Protein AF-A0A645GHY4-F1 (afdb_monomer_lite)

Sequence (245 aa):
MVPHNEQEKSTCEHQFGQWIHRLPAHVKEPGKGFAHSLSKVSGVCQQVGWWPLVAAKGLPQDANWMAPGVLVLDEAKAEDDTALHLAWRQWLRLFNTTQSLPGMWLVTASGLDQHDYDGLSPLPATVAAQPAERTSLNGAWLEVLEQLLDPLKPGMVRLAQAGAAVPEIGPELADDKGRVVADAEMIWAAAQVAVLRPDQADVVQEWTAQGWTVLCLDEDLTQCAAQSWEKVAAKALGLTIENQE

Radius of gyration: 25.76 Å; chains: 1; bounding box: 68×47×54 Å

Structure (mmCIF, N/CA/C/O backbone):
data_AF-A0A645GHY4-F1
#
_entry.id   AF-A0A645GHY4-F1
#
loop_
_atom_site.group_PDB
_atom_site.id
_atom_site.type_symbol
_atom_site.label_atom_id
_atom_site.label_alt_id
_atom_site.label_comp_id
_atom_site.label_asym_id
_atom_site.label_entity_id
_atom_site.label_seq_id
_atom_site.pdbx_PDB_ins_code
_atom_site.Cartn_x
_atom_site.Cartn_y
_atom_site.Cartn_z
_atom_site.occupancy
_atom_site.B_iso_or_equiv
_atom_site.auth_seq_id
_atom_site.auth_comp_id
_atom_site.auth_asym_id
_atom_site.auth_atom_id
_atom_site.pdbx_PDB_model_num
ATOM 1 N N . MET A 1 1 ? 23.202 -1.569 -9.421 1.00 69.75 1 MET A N 1
ATOM 2 C CA . MET A 1 1 ? 24.639 -1.651 -9.072 1.00 69.75 1 MET A CA 1
ATOM 3 C C . MET A 1 1 ? 25.127 -0.237 -8.884 1.00 69.75 1 MET A C 1
ATOM 5 O O . MET A 1 1 ? 24.947 0.557 -9.796 1.00 69.75 1 MET A O 1
ATOM 9 N N . VAL A 1 2 ? 25.758 0.051 -7.749 1.00 76.12 2 VAL A N 1
ATOM 10 C CA . VAL A 1 2 ? 26.529 1.287 -7.580 1.00 76.12 2 VAL A CA 1
ATOM 11 C C . VAL A 1 2 ? 27.940 1.019 -8.110 1.00 76.12 2 VAL A C 1
ATOM 13 O O . VAL A 1 2 ? 28.541 0.036 -7.669 1.00 76.12 2 VAL A O 1
ATOM 16 N N . PRO A 1 3 ? 28.448 1.805 -9.073 1.00 77.88 3 PRO A N 1
ATOM 17 C CA . PRO A 1 3 ? 29.753 1.561 -9.673 1.00 77.88 3 PRO A CA 1
ATOM 18 C C . PRO A 1 3 ? 30.859 1.670 -8.620 1.00 77.88 3 PRO A C 1
ATOM 20 O O . PRO A 1 3 ? 30.881 2.625 -7.841 1.00 77.88 3 PRO A O 1
ATOM 23 N N . HIS A 1 4 ? 31.781 0.706 -8.602 1.00 80.00 4 HIS A N 1
ATOM 24 C CA . HIS A 1 4 ? 32.852 0.640 -7.599 1.00 80.00 4 HIS A CA 1
ATOM 25 C C . HIS A 1 4 ? 34.240 1.012 -8.148 1.00 80.00 4 HIS A C 1
ATOM 27 O O . HIS A 1 4 ? 35.224 0.997 -7.411 1.00 80.00 4 HIS A O 1
ATOM 33 N N . ASN A 1 5 ? 34.349 1.321 -9.443 1.00 86.62 5 ASN A N 1
ATOM 34 C CA . ASN A 1 5 ? 35.557 1.841 -10.090 1.00 86.62 5 ASN A CA 1
ATOM 35 C C . ASN A 1 5 ? 35.194 2.846 -11.207 1.00 86.62 5 ASN A C 1
ATOM 37 O O . ASN A 1 5 ? 34.026 2.985 -11.576 1.00 86.62 5 ASN A O 1
ATOM 41 N N . GLU A 1 6 ? 36.187 3.558 -11.748 1.00 85.12 6 GLU A N 1
ATOM 42 C CA . GLU A 1 6 ? 35.970 4.589 -12.782 1.00 85.12 6 GLU A CA 1
ATOM 43 C C . GLU A 1 6 ? 35.399 4.034 -14.095 1.00 85.12 6 GLU A C 1
ATOM 45 O O . GLU A 1 6 ? 34.615 4.707 -14.770 1.00 85.12 6 GLU A O 1
ATOM 50 N N . GLN A 1 7 ? 35.742 2.795 -14.445 1.00 85.88 7 GLN A N 1
ATOM 51 C CA . GLN A 1 7 ? 35.268 2.151 -15.667 1.00 85.88 7 GLN A CA 1
ATOM 52 C C . GLN A 1 7 ? 33.774 1.803 -15.580 1.00 85.88 7 GLN A C 1
ATOM 54 O O . GLN A 1 7 ? 33.003 2.102 -16.495 1.00 85.88 7 GLN A O 1
ATOM 59 N N . GLU A 1 8 ? 33.338 1.228 -14.458 1.00 83.44 8 GLU A N 1
ATOM 60 C CA . GLU A 1 8 ? 31.926 0.967 -14.175 1.00 83.44 8 GLU A CA 1
ATOM 61 C C . GLU A 1 8 ? 31.140 2.266 -14.055 1.00 83.44 8 GLU A C 1
ATOM 63 O O . GLU A 1 8 ? 30.020 2.347 -14.550 1.00 83.44 8 GLU A O 1
ATOM 68 N N . LYS A 1 9 ? 31.733 3.301 -13.448 1.00 84.50 9 LYS A N 1
ATOM 69 C CA . LYS A 1 9 ? 31.107 4.620 -13.347 1.00 84.50 9 LYS A CA 1
ATOM 70 C C . LYS A 1 9 ? 30.822 5.197 -14.731 1.00 84.50 9 LYS A C 1
ATOM 72 O O . LYS A 1 9 ? 29.682 5.562 -14.998 1.00 84.50 9 LYS A O 1
ATOM 77 N N . SER A 1 10 ? 31.819 5.190 -15.614 1.00 84.50 10 SER A N 1
ATOM 78 C CA . SER A 1 10 ? 31.675 5.671 -16.995 1.00 84.50 10 SER A CA 1
ATOM 79 C C . SER A 1 10 ? 30.629 4.864 -17.776 1.00 84.50 10 SER A C 1
ATOM 81 O O . SER A 1 10 ? 29.849 5.419 -18.547 1.00 84.50 10 SER A O 1
ATOM 83 N N . THR A 1 11 ? 30.566 3.548 -17.543 1.00 85.00 11 THR A N 1
ATOM 84 C CA . THR A 1 11 ? 29.566 2.667 -18.169 1.00 85.00 11 THR A CA 1
ATOM 85 C C . THR A 1 11 ? 28.153 2.980 -17.675 1.00 85.00 11 THR A C 1
ATOM 87 O O . THR A 1 11 ? 27.235 3.103 -18.485 1.00 85.00 11 THR A O 1
ATOM 90 N N . CYS A 1 12 ? 27.975 3.155 -16.363 1.00 84.44 12 CYS A N 1
ATOM 91 C CA . CYS A 1 12 ? 26.701 3.546 -15.763 1.00 84.44 12 CYS A CA 1
ATOM 92 C C . CYS A 1 12 ? 26.237 4.920 -16.259 1.00 84.44 12 CYS A C 1
ATOM 94 O O . CYS A 1 12 ? 25.069 5.066 -16.594 1.00 84.44 12 CYS A O 1
ATOM 96 N N . GLU A 1 13 ? 27.135 5.904 -16.345 1.00 86.12 13 GLU A N 1
ATOM 97 C CA . GLU A 1 13 ? 26.836 7.241 -16.879 1.00 86.12 13 GLU A CA 1
ATOM 98 C C . GLU A 1 13 ? 26.371 7.171 -18.336 1.00 86.12 13 GLU A C 1
ATOM 100 O O . GLU A 1 13 ? 25.352 7.763 -18.696 1.00 86.12 13 GLU A O 1
ATOM 105 N N . HIS A 1 14 ? 27.065 6.388 -19.165 1.00 86.25 14 HIS A N 1
ATOM 106 C CA . HIS A 1 14 ? 26.672 6.188 -20.556 1.00 86.25 14 HIS A CA 1
ATOM 107 C C . HIS A 1 14 ? 25.291 5.527 -20.679 1.00 86.25 14 HIS A C 1
ATOM 109 O O . HIS A 1 14 ? 24.445 6.003 -21.434 1.00 86.25 14 HIS A O 1
ATOM 115 N N . GLN A 1 15 ? 25.038 4.456 -19.919 1.00 86.06 15 GLN A N 1
ATOM 116 C CA . GLN A 1 15 ? 23.744 3.767 -19.922 1.00 86.06 15 GLN A CA 1
ATOM 117 C C . GLN A 1 15 ? 22.620 4.659 -19.392 1.00 86.06 15 GLN A C 1
ATOM 119 O O . GLN A 1 15 ? 21.539 4.694 -19.971 1.00 86.06 15 GLN A O 1
ATOM 124 N N . PHE A 1 16 ? 22.869 5.419 -18.326 1.00 87.56 16 PHE A N 1
ATOM 125 C CA . PHE A 1 16 ? 21.896 6.359 -17.781 1.00 87.56 16 PHE A CA 1
ATOM 126 C C . PHE A 1 16 ? 21.537 7.452 -18.796 1.00 87.56 16 PHE A C 1
ATOM 128 O O . PHE A 1 16 ? 20.362 7.779 -18.960 1.00 87.56 16 PHE A O 1
ATOM 135 N N . GLY A 1 17 ? 22.523 7.949 -19.551 1.00 85.62 17 GLY A N 1
ATOM 136 C CA . GLY A 1 17 ? 22.309 8.912 -20.633 1.00 85.62 17 GLY A CA 1
ATOM 137 C C . GLY A 1 17 ? 21.348 8.420 -21.723 1.00 85.62 17 GLY A C 1
ATOM 138 O O . GLY A 1 17 ? 20.625 9.226 -22.297 1.00 85.62 17 GLY A O 1
ATOM 139 N N . GLN A 1 18 ? 21.265 7.108 -21.968 1.00 87.12 18 GLN A N 1
ATOM 140 C CA . GLN A 1 18 ? 20.297 6.535 -22.918 1.00 87.12 18 GLN A CA 1
ATOM 141 C C . GLN A 1 18 ? 18.852 6.595 -22.397 1.00 87.12 18 GLN A C 1
ATOM 143 O O . GLN A 1 18 ? 17.908 6.627 -23.183 1.00 87.12 18 GLN A O 1
ATOM 148 N N . TRP A 1 19 ? 18.673 6.625 -21.076 1.00 87.69 19 TRP A N 1
ATOM 149 C CA . TRP A 1 19 ? 17.363 6.664 -20.430 1.00 87.69 19 TRP A CA 1
ATOM 150 C C . TRP A 1 19 ? 16.888 8.079 -20.113 1.00 87.69 19 TRP A C 1
ATOM 152 O O . TRP A 1 19 ? 15.683 8.300 -20.045 1.00 87.69 19 TRP A O 1
ATOM 162 N N . ILE A 1 20 ? 17.798 9.042 -19.941 1.00 86.88 20 ILE A N 1
ATOM 163 C CA . ILE A 1 20 ? 17.510 10.338 -19.306 1.00 86.88 20 ILE A CA 1
ATOM 164 C C . ILE A 1 20 ? 16.324 11.104 -19.910 1.00 86.88 20 ILE A C 1
ATOM 166 O O . ILE A 1 20 ? 15.587 11.777 -19.192 1.00 86.88 20 ILE A O 1
ATOM 170 N N . HIS A 1 21 ? 16.094 10.972 -21.216 1.00 88.00 21 HIS A N 1
ATOM 171 C CA . HIS A 1 21 ? 14.983 11.633 -21.901 1.00 88.00 21 HIS A CA 1
ATOM 172 C C . HIS A 1 21 ? 13.619 11.010 -21.580 1.00 88.00 21 HIS A C 1
ATOM 174 O O . HIS A 1 21 ? 12.637 11.745 -21.508 1.00 88.00 21 HIS A O 1
ATOM 180 N N . ARG A 1 22 ? 13.585 9.694 -21.337 1.00 90.19 22 ARG A N 1
ATOM 181 C CA . ARG A 1 22 ? 12.383 8.891 -21.054 1.00 90.19 22 ARG A CA 1
ATOM 182 C C . ARG A 1 22 ? 11.998 8.894 -19.576 1.00 90.19 22 ARG A C 1
ATOM 184 O O . ARG A 1 22 ? 10.874 8.560 -19.236 1.00 90.19 22 ARG A O 1
ATOM 191 N N . LEU A 1 23 ? 12.943 9.191 -18.682 1.00 90.44 23 LEU A N 1
ATOM 192 C CA . LEU A 1 23 ? 12.714 9.093 -17.239 1.00 90.44 23 LEU A CA 1
ATOM 193 C C . LEU A 1 23 ? 11.763 10.190 -16.729 1.00 90.44 23 LEU A C 1
ATOM 195 O O . LEU A 1 23 ? 11.739 11.276 -17.300 1.00 90.44 23 LEU A O 1
ATOM 199 N N . PRO A 1 24 ? 11.045 9.973 -15.617 1.00 88.62 24 PRO A N 1
ATOM 200 C CA . PRO A 1 24 ? 10.294 11.034 -14.950 1.00 88.62 24 PRO A CA 1
ATOM 201 C C . PRO A 1 24 ? 11.208 12.107 -14.339 1.00 88.62 24 PRO A C 1
ATOM 203 O O . PRO A 1 24 ? 12.375 11.848 -14.021 1.00 88.62 24 PRO A O 1
ATOM 206 N N . ALA A 1 25 ? 10.670 13.313 -14.130 1.00 85.94 25 ALA A N 1
ATOM 207 C CA . ALA A 1 25 ? 11.439 14.486 -13.702 1.00 85.94 25 ALA A CA 1
ATOM 208 C C . ALA A 1 25 ? 12.253 14.268 -12.412 1.00 85.94 25 ALA A C 1
ATOM 210 O O . ALA A 1 25 ? 13.415 14.669 -12.354 1.00 85.94 25 ALA A O 1
ATOM 211 N N . HIS A 1 26 ? 11.698 13.580 -11.408 1.00 85.62 26 HIS A N 1
ATOM 212 C CA . HIS A 1 26 ? 12.388 13.352 -10.130 1.00 85.62 26 HIS A CA 1
ATOM 213 C C . HIS A 1 26 ? 13.583 12.400 -10.226 1.00 85.62 26 HIS A C 1
ATOM 215 O O . HIS A 1 26 ? 14.435 12.404 -9.340 1.00 85.62 26 HIS A O 1
ATOM 221 N N . VAL A 1 27 ? 13.659 11.590 -11.286 1.00 89.56 27 VAL A N 1
ATOM 222 C CA . VAL A 1 27 ? 14.790 10.686 -11.534 1.00 89.56 27 VAL A CA 1
ATOM 223 C C . VAL A 1 27 ? 15.839 11.340 -12.426 1.00 89.56 27 VAL A C 1
ATOM 225 O O . VAL A 1 27 ? 16.997 10.954 -12.346 1.00 89.56 27 VAL A O 1
ATOM 228 N N . LYS A 1 28 ? 15.501 12.332 -13.260 1.00 88.06 28 LYS A N 1
ATOM 229 C CA . LYS A 1 28 ? 16.489 12.961 -14.161 1.00 88.06 28 LYS A CA 1
ATOM 230 C C . LYS A 1 28 ? 17.619 13.643 -13.392 1.00 88.06 28 LYS A C 1
ATOM 232 O O . LYS A 1 28 ? 18.786 13.441 -13.716 1.00 88.06 28 LYS A O 1
ATOM 237 N N . GLU A 1 29 ? 17.272 14.420 -12.370 1.00 80.25 29 GLU A N 1
ATOM 238 C CA . GLU A 1 29 ? 18.220 15.273 -11.649 1.00 80.25 29 GLU A CA 1
ATOM 239 C C . GLU A 1 29 ? 17.941 15.259 -10.135 1.00 80.25 29 GLU A C 1
ATOM 241 O O . GLU A 1 29 ? 17.285 16.156 -9.610 1.00 80.25 29 GLU A O 1
ATOM 246 N N . PRO A 1 30 ? 18.453 14.266 -9.385 1.00 79.25 30 PRO A N 1
ATOM 247 C CA . PRO A 1 30 ? 18.226 14.180 -7.939 1.00 79.25 30 PRO A CA 1
ATOM 248 C C . PRO A 1 30 ? 19.075 15.183 -7.130 1.00 79.25 30 PRO A C 1
ATOM 250 O O . PRO A 1 30 ? 18.928 15.288 -5.914 1.00 79.25 30 PRO A O 1
ATOM 253 N N . GLY A 1 31 ? 19.991 15.910 -7.781 1.00 81.69 31 GLY A N 1
ATOM 254 C CA . GLY A 1 31 ? 20.922 16.840 -7.143 1.00 81.69 31 GLY A CA 1
ATOM 255 C C . GLY A 1 31 ? 22.212 16.184 -6.629 1.00 81.69 31 GLY A C 1
ATOM 256 O O . GLY A 1 31 ? 22.631 15.116 -7.074 1.00 81.69 31 GLY A O 1
ATOM 257 N N . LYS A 1 32 ? 22.904 16.865 -5.705 1.00 83.50 32 LYS A N 1
ATOM 258 C CA . LYS A 1 32 ? 24.172 16.388 -5.118 1.00 83.50 32 LYS A CA 1
ATOM 259 C C . LYS A 1 32 ? 23.917 15.294 -4.074 1.00 83.50 32 LYS A C 1
ATOM 261 O O . LYS A 1 32 ? 22.893 15.302 -3.407 1.00 83.50 32 LYS A O 1
ATOM 266 N N . GLY A 1 33 ? 24.898 14.413 -3.865 1.00 86.88 33 GLY A N 1
ATOM 267 C CA . GLY A 1 33 ? 24.830 13.372 -2.825 1.00 86.88 33 GLY A CA 1
ATOM 268 C C . GLY A 1 33 ? 24.289 12.022 -3.303 1.00 86.88 33 GLY A C 1
ATOM 269 O O . GLY A 1 33 ? 23.995 11.158 -2.479 1.00 86.88 33 GLY A O 1
ATOM 270 N N . PHE A 1 34 ? 24.210 11.822 -4.616 1.00 89.38 34 PHE A N 1
ATOM 271 C CA . PHE A 1 34 ? 23.746 10.594 -5.249 1.00 89.38 34 PHE A CA 1
ATOM 272 C C . PHE A 1 34 ? 24.820 9.997 -6.160 1.00 89.38 34 PHE A C 1
ATOM 274 O O . PHE A 1 34 ? 25.649 10.717 -6.717 1.00 89.38 34 PHE A O 1
ATOM 281 N N . ALA A 1 35 ? 24.792 8.678 -6.322 1.00 89.56 35 ALA A N 1
ATOM 282 C CA . ALA A 1 35 ? 25.575 7.953 -7.317 1.00 89.56 35 ALA A CA 1
ATOM 283 C C . ALA A 1 35 ? 24.646 7.210 -8.277 1.00 89.56 35 ALA A C 1
ATOM 285 O O . ALA A 1 35 ? 23.576 6.768 -7.874 1.00 89.56 35 ALA A O 1
ATOM 286 N N . HIS A 1 36 ? 25.056 7.036 -9.533 1.00 89.69 36 HIS A N 1
ATOM 287 C CA . HIS A 1 36 ? 24.292 6.241 -10.493 1.00 89.69 36 HIS A CA 1
ATOM 288 C C . HIS A 1 36 ? 24.079 4.812 -9.971 1.00 89.69 36 HIS A C 1
ATOM 290 O O . HIS A 1 36 ? 25.018 4.174 -9.490 1.00 89.69 36 HIS A O 1
ATOM 296 N N . SER A 1 37 ? 22.853 4.301 -10.091 1.00 89.50 37 SER A N 1
ATOM 297 C CA . SER A 1 37 ? 22.521 2.900 -9.838 1.00 89.50 37 SER A CA 1
ATOM 298 C C . SER A 1 37 ? 21.726 2.332 -11.000 1.00 89.50 37 SER A C 1
ATOM 300 O O . SER A 1 37 ? 20.588 2.742 -11.231 1.00 89.50 37 SER A O 1
ATOM 302 N N . LEU A 1 38 ? 22.325 1.369 -11.704 1.00 89.19 38 LEU A N 1
ATOM 303 C CA . LEU A 1 38 ? 21.692 0.678 -12.826 1.00 89.19 38 LEU A CA 1
ATOM 304 C C . LEU A 1 38 ? 21.863 -0.843 -12.736 1.00 89.19 38 LEU A C 1
ATOM 306 O O . LEU A 1 38 ? 22.799 -1.348 -12.100 1.00 89.19 38 LEU A O 1
ATOM 310 N N . SER A 1 39 ? 20.962 -1.594 -13.366 1.00 87.69 39 SER A N 1
ATOM 311 C CA . SER A 1 39 ? 21.129 -3.037 -13.579 1.00 87.69 39 SER A CA 1
ATOM 312 C C . SER A 1 39 ? 22.377 -3.339 -14.420 1.00 87.69 39 SER A C 1
ATOM 314 O O . SER A 1 39 ? 22.620 -2.692 -15.429 1.00 87.69 39 SER A O 1
ATOM 316 N N . LYS A 1 40 ? 23.151 -4.368 -14.038 1.00 75.00 40 LYS A N 1
ATOM 317 C CA . LYS A 1 40 ? 24.361 -4.795 -14.778 1.00 75.00 40 LYS A CA 1
ATOM 318 C C . LYS A 1 40 ? 24.058 -5.377 -16.162 1.00 75.00 40 LYS A C 1
ATOM 320 O O . LYS A 1 40 ? 24.903 -5.314 -17.046 1.00 75.00 40 LYS A O 1
ATOM 325 N N . VAL A 1 41 ? 22.895 -6.008 -16.313 1.00 70.88 41 VAL A N 1
ATOM 326 C CA . VAL A 1 41 ? 22.500 -6.725 -17.528 1.00 70.88 41 VAL A CA 1
ATOM 327 C C . VAL A 1 41 ? 21.255 -6.070 -18.095 1.00 70.88 41 VAL A C 1
ATOM 329 O O . VAL A 1 41 ? 20.291 -5.824 -17.366 1.00 70.88 41 VAL A O 1
ATOM 332 N N . SER A 1 42 ? 21.274 -5.818 -19.400 1.00 67.19 42 SER A N 1
ATOM 333 C CA . SER A 1 42 ? 20.107 -5.354 -20.131 1.00 67.19 42 SER A CA 1
ATOM 334 C C . SER A 1 42 ? 19.153 -6.528 -20.383 1.00 67.19 42 SER A C 1
ATOM 336 O O . SER A 1 42 ? 19.323 -7.264 -21.351 1.00 67.19 42 SER A O 1
ATOM 338 N N . GLY A 1 43 ? 18.182 -6.731 -19.494 1.00 79.56 43 GLY A N 1
ATOM 339 C CA . GLY A 1 43 ? 17.101 -7.708 -19.670 1.00 79.56 43 GLY A CA 1
ATOM 340 C C . GLY A 1 43 ? 15.741 -7.045 -19.888 1.00 79.56 43 GLY A C 1
ATOM 341 O O . GLY A 1 43 ? 15.668 -5.826 -20.055 1.00 79.56 43 GLY A O 1
ATOM 342 N N . VAL A 1 44 ? 14.679 -7.853 -19.838 1.00 88.88 44 VAL A N 1
ATOM 343 C CA . VAL A 1 44 ? 13.275 -7.397 -19.849 1.00 88.88 44 VAL A CA 1
ATOM 344 C C . VAL A 1 44 ? 12.964 -6.548 -18.607 1.00 88.88 44 VAL A C 1
ATOM 346 O O . VAL A 1 44 ? 12.229 -5.577 -18.698 1.00 88.88 44 VAL A O 1
ATOM 349 N N . CYS A 1 45 ? 13.582 -6.848 -17.457 1.00 90.81 45 CYS A N 1
ATOM 350 C CA . CYS A 1 45 ? 13.445 -6.063 -16.224 1.00 90.81 45 CYS A CA 1
ATOM 351 C C . CYS A 1 45 ? 14.741 -5.310 -15.907 1.00 90.81 45 CYS A C 1
ATOM 353 O O . CYS A 1 45 ? 15.808 -5.926 -15.816 1.00 90.81 45 CYS A O 1
ATOM 355 N N . GLN A 1 46 ? 14.665 -3.995 -15.695 1.00 91.31 46 GLN A N 1
ATOM 356 C CA . GLN A 1 46 ? 15.838 -3.155 -15.427 1.00 91.31 46 GLN A CA 1
ATOM 357 C C . GLN A 1 46 ? 15.572 -2.132 -14.324 1.00 91.31 46 GLN A C 1
ATOM 359 O O . GLN A 1 46 ? 14.503 -1.539 -14.258 1.00 91.31 46 GLN A O 1
ATOM 364 N N . GLN A 1 47 ? 16.566 -1.898 -13.468 1.00 92.00 47 GLN A N 1
ATOM 365 C CA . GLN A 1 47 ? 16.574 -0.788 -12.524 1.00 92.00 47 GLN A CA 1
ATOM 366 C C . GLN A 1 47 ? 17.406 0.345 -13.117 1.00 92.00 47 GLN A C 1
ATOM 368 O O . GLN A 1 47 ? 18.537 0.109 -13.547 1.00 92.00 47 GLN A O 1
ATOM 373 N N . VAL A 1 48 ? 16.858 1.558 -13.112 1.00 92.69 48 VAL A N 1
ATOM 374 C CA . VAL A 1 48 ? 17.548 2.780 -13.538 1.00 92.69 48 VAL A CA 1
ATOM 375 C C . VAL A 1 48 ? 17.285 3.866 -12.507 1.00 92.69 48 VAL A C 1
ATOM 377 O O . VAL A 1 48 ? 16.142 4.099 -12.133 1.00 92.69 48 VAL A O 1
ATOM 380 N N . GLY A 1 49 ? 18.324 4.521 -12.003 1.00 93.31 49 GLY A N 1
ATOM 381 C CA . GLY A 1 49 ? 18.152 5.575 -11.011 1.00 93.31 49 GLY A CA 1
ATOM 382 C C . GLY A 1 49 ? 19.422 5.871 -10.241 1.00 93.31 49 GLY A C 1
ATOM 383 O O . GLY A 1 49 ? 20.532 5.770 -10.768 1.00 93.31 49 GLY A O 1
ATOM 384 N N . TRP A 1 50 ? 19.241 6.211 -8.973 1.00 91.81 50 TRP A N 1
ATOM 385 C CA . TRP A 1 50 ? 20.271 6.795 -8.138 1.00 91.81 50 TRP A CA 1
ATOM 386 C C . TRP A 1 50 ? 20.301 6.166 -6.756 1.00 91.81 50 TRP A C 1
ATOM 388 O O . TRP A 1 50 ? 19.279 5.994 -6.096 1.00 91.81 50 TRP A O 1
ATOM 398 N N . TRP A 1 51 ? 21.510 5.869 -6.295 1.00 90.06 51 TRP A N 1
ATOM 399 C CA . TRP A 1 51 ? 21.760 5.452 -4.932 1.00 90.06 51 TRP A CA 1
ATOM 400 C C . TRP A 1 51 ? 22.133 6.657 -4.062 1.00 90.06 51 TRP A C 1
ATOM 402 O O . TRP A 1 51 ? 23.097 7.363 -4.384 1.00 90.06 51 TRP A O 1
ATOM 412 N N . PRO A 1 52 ? 21.419 6.902 -2.952 1.00 89.50 52 PRO A N 1
ATOM 413 C CA . PRO A 1 52 ? 21.764 7.969 -2.026 1.00 89.50 52 PRO A CA 1
ATOM 414 C C . PRO A 1 52 ? 23.060 7.636 -1.287 1.00 89.50 52 PRO A C 1
ATOM 416 O O . PRO A 1 52 ? 23.149 6.646 -0.561 1.00 89.50 52 PRO A O 1
ATOM 419 N N . LEU A 1 53 ? 24.073 8.496 -1.406 1.00 88.06 53 LEU A N 1
ATOM 420 C CA . LEU A 1 53 ? 25.359 8.288 -0.733 1.00 88.06 53 LEU A CA 1
ATOM 421 C C . LEU A 1 53 ? 25.245 8.386 0.792 1.00 88.06 53 LEU A C 1
ATOM 423 O O . LEU A 1 53 ? 26.075 7.824 1.503 1.00 88.06 53 LEU A O 1
ATOM 427 N N . VAL A 1 54 ? 24.199 9.043 1.305 1.00 84.12 54 VAL A N 1
ATOM 428 C CA . VAL A 1 54 ? 23.886 9.046 2.742 1.00 84.12 54 VAL A CA 1
ATOM 429 C C . VAL A 1 54 ? 23.644 7.631 3.276 1.00 84.12 54 VAL A C 1
ATOM 431 O O . VAL A 1 54 ? 24.078 7.336 4.385 1.00 84.12 54 VAL A O 1
ATOM 434 N N . ALA A 1 55 ? 23.091 6.724 2.457 1.00 83.12 55 ALA A N 1
ATOM 435 C CA . ALA A 1 55 ? 22.853 5.332 2.840 1.00 83.12 55 ALA A CA 1
ATOM 436 C C . ALA A 1 55 ? 24.149 4.520 3.022 1.00 83.12 55 ALA A C 1
ATOM 438 O O . ALA A 1 55 ? 24.138 3.486 3.688 1.00 83.12 55 ALA A O 1
ATOM 439 N N . ALA A 1 56 ? 25.290 4.985 2.492 1.00 80.12 56 ALA A N 1
ATOM 440 C CA . ALA A 1 56 ? 26.586 4.328 2.697 1.00 80.12 56 ALA A CA 1
ATOM 441 C C . ALA A 1 56 ? 27.054 4.370 4.165 1.00 80.12 56 ALA A C 1
ATOM 443 O O . ALA A 1 56 ? 27.932 3.603 4.553 1.00 80.12 56 ALA A O 1
ATOM 444 N N . LYS A 1 57 ? 26.467 5.253 4.984 1.00 78.50 57 LYS A N 1
ATOM 445 C CA . LYS A 1 57 ? 26.721 5.360 6.429 1.00 78.50 57 LYS A CA 1
ATOM 446 C C . LYS A 1 57 ? 25.643 4.664 7.276 1.00 78.50 57 LYS A C 1
ATOM 448 O O . LYS A 1 57 ? 25.663 4.795 8.495 1.00 78.50 57 LYS A O 1
ATOM 453 N N . GLY A 1 58 ? 24.727 3.934 6.637 1.00 75.12 58 GLY A N 1
ATOM 454 C CA . GLY A 1 58 ? 23.492 3.417 7.228 1.00 75.12 58 GLY A CA 1
ATOM 455 C C . GLY A 1 58 ? 22.260 4.137 6.674 1.00 75.12 58 GLY A C 1
ATOM 456 O O . GLY A 1 58 ? 22.363 5.254 6.170 1.00 75.12 58 GLY A O 1
ATOM 457 N N . LEU A 1 59 ? 21.092 3.487 6.736 1.00 71.25 59 LEU A N 1
ATOM 458 C CA . LEU A 1 59 ? 19.835 4.094 6.289 1.00 71.25 59 LEU A CA 1
ATOM 459 C C . LEU A 1 59 ? 19.488 5.296 7.187 1.00 71.25 59 LEU A C 1
ATOM 461 O O . LEU A 1 59 ? 19.449 5.127 8.409 1.00 71.25 59 LEU A O 1
ATOM 465 N N . PRO A 1 60 ? 19.248 6.492 6.618 1.00 70.69 60 PRO A N 1
ATOM 466 C CA . PRO A 1 60 ? 18.884 7.663 7.408 1.00 70.69 60 PRO A CA 1
ATOM 467 C C . PRO A 1 60 ? 17.565 7.430 8.153 1.00 70.69 60 PRO A C 1
ATOM 469 O O . PRO A 1 60 ? 16.612 6.908 7.575 1.00 70.69 60 PRO A O 1
ATOM 472 N N . GLN A 1 61 ? 17.509 7.827 9.428 1.00 67.25 61 GLN A N 1
ATOM 473 C CA . GLN A 1 61 ? 16.265 7.824 10.212 1.00 67.25 61 GLN A CA 1
ATOM 474 C C . GLN A 1 61 ? 15.363 9.019 9.872 1.00 67.25 61 GLN A C 1
ATOM 476 O O . GLN A 1 61 ? 14.158 8.967 10.106 1.00 67.25 61 GLN A O 1
ATOM 481 N N . ASP A 1 62 ? 15.938 10.080 9.305 1.00 65.75 62 ASP A N 1
ATOM 482 C CA . ASP A 1 62 ? 15.205 11.275 8.897 1.00 65.75 62 ASP A CA 1
ATOM 483 C C . ASP A 1 62 ? 14.299 10.967 7.700 1.00 65.75 62 ASP A C 1
ATOM 485 O O . ASP A 1 62 ? 14.730 10.330 6.749 1.00 65.75 62 ASP A O 1
ATOM 489 N N . ALA A 1 63 ? 13.069 11.478 7.675 1.00 61.78 63 ALA A N 1
ATOM 490 C CA . ALA A 1 63 ? 12.104 11.227 6.593 1.00 61.78 63 ALA A CA 1
ATOM 491 C C . ALA A 1 63 ? 12.478 11.851 5.228 1.00 61.78 63 ALA A C 1
ATOM 493 O O . ALA A 1 63 ? 11.782 11.650 4.237 1.00 61.78 63 ALA A O 1
ATOM 494 N N . ASN A 1 64 ? 13.548 12.650 5.173 1.00 72.38 64 ASN A N 1
ATOM 495 C CA . ASN A 1 64 ? 13.831 13.555 4.057 1.00 72.38 64 ASN A CA 1
ATOM 496 C C . ASN A 1 64 ? 14.904 13.040 3.080 1.00 72.38 64 ASN A C 1
ATOM 498 O O . ASN A 1 64 ? 15.502 13.825 2.343 1.00 72.38 64 ASN A O 1
ATOM 502 N N . TRP A 1 65 ? 15.200 11.738 3.089 1.00 80.69 65 TRP A N 1
ATOM 503 C CA . TRP A 1 65 ? 16.066 11.129 2.077 1.00 80.69 65 TRP A CA 1
ATOM 504 C C . TRP A 1 65 ? 15.236 10.502 0.957 1.00 80.69 65 TRP A C 1
ATOM 506 O O . TRP A 1 65 ? 14.082 10.128 1.145 1.00 80.69 65 TRP A O 1
ATOM 516 N N . MET A 1 66 ? 15.843 10.377 -0.221 1.00 85.19 66 MET A N 1
ATOM 517 C CA . MET A 1 66 ? 15.249 9.700 -1.371 1.00 85.19 66 MET A CA 1
ATOM 518 C C . MET A 1 66 ? 16.232 8.690 -1.957 1.00 85.19 66 MET A C 1
ATOM 520 O O . MET A 1 66 ? 17.441 8.823 -1.790 1.00 85.19 66 MET A O 1
ATOM 524 N N . ALA A 1 67 ? 15.715 7.721 -2.696 1.00 89.25 67 ALA A N 1
ATOM 525 C CA . ALA A 1 67 ? 16.428 6.897 -3.660 1.00 89.25 67 ALA A CA 1
ATOM 526 C C . ALA A 1 67 ? 15.687 6.978 -5.007 1.00 89.25 67 ALA A C 1
ATOM 528 O O . ALA A 1 67 ? 14.917 6.078 -5.341 1.00 89.25 67 ALA A O 1
ATOM 529 N N . PRO A 1 68 ? 15.861 8.074 -5.771 1.00 91.62 68 PRO A N 1
ATOM 530 C CA . PRO A 1 68 ? 15.115 8.285 -7.005 1.00 91.62 68 PRO A CA 1
ATOM 531 C C . PRO A 1 68 ? 15.465 7.231 -8.048 1.00 91.62 68 PRO A C 1
ATOM 533 O O . PRO A 1 68 ? 16.628 7.078 -8.431 1.00 91.62 68 PRO A O 1
ATOM 536 N N . GLY A 1 69 ? 14.463 6.519 -8.543 1.00 93.00 69 GLY A N 1
ATOM 537 C CA . GLY A 1 69 ? 14.683 5.504 -9.557 1.00 93.00 69 GLY A CA 1
ATOM 538 C C . GLY A 1 69 ? 13.403 4.875 -10.065 1.00 93.00 69 GLY A C 1
ATOM 539 O O . GLY A 1 69 ? 12.318 5.071 -9.527 1.00 93.00 69 GLY A O 1
ATOM 540 N N . VAL A 1 70 ? 13.554 4.097 -11.123 1.00 93.94 70 VAL A N 1
ATOM 541 C CA . VAL A 1 70 ? 12.491 3.328 -11.753 1.00 93.94 70 VAL A CA 1
ATOM 542 C C . VAL A 1 70 ? 12.910 1.867 -11.883 1.00 93.94 70 VAL A C 1
ATOM 544 O O . VAL A 1 70 ? 14.070 1.552 -12.169 1.00 93.94 70 VAL A O 1
ATOM 547 N N . LEU A 1 71 ? 11.951 0.970 -11.677 1.00 94.69 71 LEU A N 1
ATOM 548 C CA . LEU A 1 71 ? 12.007 -0.416 -12.116 1.00 94.69 71 LEU A CA 1
ATOM 549 C C . LEU A 1 71 ? 11.178 -0.541 -13.388 1.00 94.69 71 LEU A C 1
ATOM 551 O O . LEU A 1 71 ? 9.951 -0.481 -13.345 1.00 94.69 71 LEU A O 1
ATOM 555 N N . VAL A 1 72 ? 11.868 -0.712 -14.510 1.00 94.94 72 VAL A N 1
ATOM 556 C CA . VAL A 1 72 ? 11.284 -0.782 -15.846 1.00 94.94 72 VAL A CA 1
ATOM 557 C C . VAL A 1 72 ? 11.031 -2.234 -16.227 1.00 94.94 72 VAL A C 1
ATOM 559 O O . VAL A 1 72 ? 11.942 -3.062 -16.134 1.00 94.94 72 VAL A O 1
ATOM 562 N N . LEU A 1 73 ? 9.819 -2.521 -16.692 1.00 95.88 73 LEU A N 1
ATOM 563 C CA . LEU A 1 73 ? 9.512 -3.690 -17.509 1.00 95.88 73 LEU A CA 1
ATOM 564 C C . LEU A 1 73 ? 9.480 -3.257 -18.977 1.00 95.88 73 LEU A C 1
ATOM 566 O O . LEU A 1 73 ? 8.675 -2.412 -19.344 1.00 95.88 73 LEU A O 1
ATOM 570 N N . ASP A 1 74 ? 10.368 -3.803 -19.798 1.00 93.94 74 ASP A N 1
ATOM 571 C CA . ASP A 1 74 ? 10.449 -3.536 -21.234 1.00 93.94 74 ASP A CA 1
ATOM 572 C C . ASP A 1 74 ? 9.822 -4.699 -22.000 1.00 93.94 74 ASP A C 1
ATOM 574 O O . ASP A 1 74 ? 10.497 -5.663 -22.367 1.00 93.94 74 ASP A O 1
ATOM 578 N N . GLU A 1 75 ? 8.504 -4.634 -22.180 1.00 92.88 75 GLU A N 1
ATOM 579 C CA . GLU A 1 75 ? 7.697 -5.731 -22.717 1.00 92.88 75 GLU A CA 1
ATOM 580 C C . GLU A 1 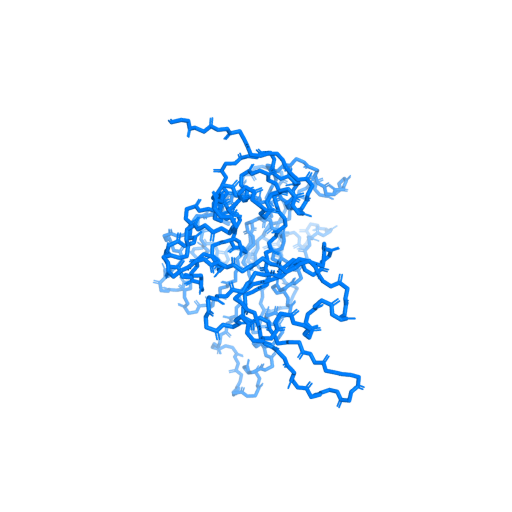75 ? 8.139 -6.124 -24.133 1.00 92.88 75 GLU A C 1
ATOM 582 O O . GLU A 1 75 ? 8.110 -7.299 -24.488 1.00 92.88 75 GLU A O 1
ATOM 587 N N . ALA A 1 76 ? 8.633 -5.156 -24.912 1.00 90.94 76 ALA A N 1
ATOM 588 C CA . ALA A 1 76 ? 9.119 -5.361 -26.274 1.00 90.94 76 ALA A CA 1
ATOM 589 C C . ALA A 1 76 ? 10.394 -6.221 -26.351 1.00 90.94 76 ALA A C 1
ATOM 591 O O . ALA A 1 76 ? 10.738 -6.713 -27.425 1.00 90.94 76 ALA A O 1
ATOM 592 N N . LYS A 1 77 ? 11.107 -6.407 -25.232 1.00 91.00 77 LYS A N 1
ATOM 593 C CA . LYS A 1 77 ? 12.279 -7.293 -25.145 1.00 91.00 77 LYS A CA 1
ATOM 594 C C . LYS A 1 77 ? 11.932 -8.737 -24.791 1.00 91.00 77 LYS A C 1
ATOM 596 O O . LYS A 1 77 ? 12.839 -9.568 -24.756 1.00 91.00 77 LYS A O 1
ATOM 601 N N . ALA A 1 78 ? 10.675 -9.043 -24.476 1.00 92.75 78 ALA A N 1
ATOM 602 C CA . ALA A 1 78 ? 10.262 -10.420 -24.246 1.00 92.75 78 ALA A CA 1
ATOM 603 C C . ALA A 1 78 ? 10.161 -11.169 -25.585 1.00 92.75 78 ALA A C 1
ATOM 605 O O . ALA A 1 78 ? 9.535 -10.688 -26.525 1.00 92.75 78 ALA A O 1
ATOM 606 N N . GLU A 1 79 ? 10.783 -12.346 -25.668 1.00 91.81 79 GLU A N 1
ATOM 607 C CA . GLU A 1 79 ? 10.763 -13.175 -26.884 1.00 91.81 79 GLU A CA 1
ATOM 608 C C . GLU A 1 79 ? 9.384 -13.808 -27.131 1.00 91.81 79 GLU A C 1
ATOM 610 O O . GLU A 1 79 ? 8.973 -13.973 -28.279 1.00 91.81 79 GLU A O 1
ATOM 615 N N . ASP A 1 80 ? 8.670 -14.146 -26.053 1.00 94.00 80 ASP A N 1
ATOM 616 C CA . ASP A 1 80 ? 7.335 -14.738 -26.067 1.00 94.00 80 ASP A CA 1
ATOM 617 C C . ASP A 1 80 ? 6.550 -14.422 -24.774 1.00 94.00 80 ASP A C 1
ATOM 619 O O . ASP A 1 80 ? 7.078 -13.855 -23.808 1.00 94.00 80 ASP A O 1
ATOM 623 N N . ASP A 1 81 ? 5.279 -14.833 -24.734 1.00 93.81 81 ASP A N 1
ATOM 624 C CA . ASP A 1 81 ? 4.383 -14.645 -23.585 1.00 93.81 81 ASP A CA 1
ATOM 625 C C . ASP A 1 81 ? 4.886 -15.343 -22.311 1.00 93.81 81 ASP A C 1
ATOM 627 O O . ASP A 1 81 ? 4.645 -14.881 -21.193 1.00 93.81 81 ASP A O 1
ATOM 631 N N . THR A 1 82 ? 5.607 -16.459 -22.443 1.00 94.62 82 THR A N 1
ATOM 632 C CA . THR A 1 82 ? 6.137 -17.194 -21.287 1.00 94.62 82 THR A CA 1
ATOM 633 C C . THR A 1 82 ? 7.276 -16.411 -20.635 1.00 94.62 82 THR A C 1
ATOM 635 O O . THR A 1 82 ? 7.305 -16.260 -19.407 1.00 94.62 82 THR A O 1
ATOM 638 N N . ALA A 1 83 ? 8.184 -15.869 -21.447 1.00 92.38 83 ALA A N 1
ATOM 639 C CA . ALA A 1 83 ? 9.254 -14.980 -21.030 1.00 92.38 83 ALA A CA 1
ATOM 640 C C . ALA A 1 83 ? 8.689 -13.690 -20.425 1.00 92.38 83 ALA A C 1
ATOM 642 O O . ALA A 1 83 ? 9.167 -13.257 -19.372 1.00 92.38 83 ALA A O 1
ATOM 643 N N . LEU A 1 84 ? 7.627 -13.127 -21.012 1.00 94.19 84 LEU A N 1
ATOM 644 C CA . LEU A 1 84 ? 6.942 -11.953 -20.472 1.00 94.19 84 LEU A CA 1
ATOM 645 C C . LEU A 1 84 ? 6.313 -12.238 -19.101 1.00 94.19 84 LEU A C 1
ATOM 647 O O . LEU A 1 84 ? 6.535 -11.482 -18.158 1.00 94.19 84 LEU A O 1
ATOM 651 N N . HIS A 1 85 ? 5.598 -13.355 -18.931 1.00 94.56 85 HIS A N 1
ATOM 652 C CA . HIS A 1 85 ? 5.032 -13.747 -17.634 1.00 94.56 85 HIS A CA 1
ATOM 653 C C . HIS A 1 85 ? 6.106 -13.976 -16.566 1.00 94.56 85 HIS A C 1
ATOM 655 O O . HIS A 1 85 ? 5.915 -13.642 -15.391 1.00 94.56 85 HIS A O 1
ATOM 661 N N . LEU A 1 86 ? 7.245 -14.563 -16.943 1.00 93.56 86 LEU A N 1
ATOM 662 C CA . LEU A 1 86 ? 8.372 -14.725 -16.031 1.00 93.56 86 LEU A CA 1
ATOM 663 C C . LEU A 1 86 ? 8.958 -13.364 -15.636 1.00 93.56 86 LEU A C 1
ATOM 665 O O . LEU A 1 86 ? 9.170 -13.122 -14.445 1.00 93.56 86 LEU A O 1
ATOM 669 N N . ALA A 1 87 ? 9.181 -12.479 -16.607 1.00 92.94 87 ALA A N 1
ATOM 670 C CA . ALA A 1 87 ? 9.683 -11.131 -16.381 1.00 92.94 87 ALA A CA 1
ATOM 671 C C . ALA A 1 87 ? 8.732 -10.317 -15.492 1.00 92.94 87 ALA A C 1
ATOM 673 O O . ALA A 1 87 ? 9.180 -9.731 -14.511 1.00 92.94 87 ALA A O 1
ATOM 674 N N . TRP A 1 88 ? 7.422 -10.387 -15.733 1.00 94.25 88 TRP A N 1
ATOM 675 C CA . TRP A 1 88 ? 6.391 -9.754 -14.907 1.00 94.25 88 TRP A CA 1
ATOM 676 C C . TRP A 1 88 ? 6.491 -10.165 -13.432 1.00 94.25 88 TRP A C 1
ATOM 678 O O . TRP A 1 88 ? 6.546 -9.322 -12.537 1.00 94.25 88 TRP A O 1
ATOM 688 N N . ARG A 1 89 ? 6.605 -11.471 -13.150 1.00 94.69 89 ARG A N 1
ATOM 689 C CA . ARG A 1 89 ? 6.785 -11.967 -11.772 1.00 94.69 89 ARG A CA 1
ATOM 690 C C . ARG A 1 89 ? 8.086 -11.467 -11.146 1.00 94.69 89 ARG A C 1
ATOM 692 O O . ARG A 1 89 ? 8.116 -11.148 -9.959 1.00 94.69 89 ARG A O 1
ATOM 699 N N . GLN A 1 90 ? 9.169 -11.413 -11.922 1.00 91.44 90 GLN A N 1
ATOM 700 C CA . GLN A 1 90 ? 10.451 -10.890 -11.445 1.00 91.44 90 GLN A CA 1
ATOM 701 C C . GLN A 1 90 ? 10.379 -9.390 -11.153 1.00 91.44 90 GLN A C 1
ATOM 703 O O . GLN A 1 90 ? 10.914 -8.950 -10.138 1.00 91.44 90 GLN A O 1
ATOM 708 N N . TRP A 1 91 ? 9.699 -8.630 -12.007 1.00 94.06 91 TRP A N 1
ATOM 709 C CA . TRP A 1 91 ? 9.475 -7.197 -11.868 1.00 94.06 91 TRP A CA 1
ATOM 710 C C . TRP A 1 91 ? 8.703 -6.876 -10.586 1.00 94.06 91 TRP A C 1
ATOM 712 O O . TRP A 1 91 ? 9.200 -6.112 -9.759 1.00 94.06 91 TRP A O 1
ATOM 722 N N . LEU A 1 92 ? 7.584 -7.568 -10.338 1.00 93.81 92 LEU A N 1
ATOM 723 C CA . LEU A 1 92 ? 6.823 -7.437 -9.090 1.00 93.81 92 LEU A CA 1
ATOM 724 C C . LEU A 1 92 ? 7.644 -7.834 -7.857 1.00 93.81 92 LEU A C 1
ATOM 726 O O . LEU A 1 92 ? 7.628 -7.137 -6.845 1.00 93.81 92 LEU A O 1
ATOM 730 N N . ARG A 1 93 ? 8.410 -8.931 -7.929 1.00 92.12 93 ARG A N 1
ATOM 731 C CA . ARG A 1 93 ? 9.267 -9.362 -6.812 1.00 92.12 93 ARG A CA 1
ATOM 732 C C . ARG A 1 93 ? 10.338 -8.321 -6.476 1.00 92.12 93 ARG A C 1
ATOM 734 O O . ARG A 1 93 ? 10.606 -8.079 -5.299 1.00 92.12 93 ARG A O 1
ATOM 741 N N . LEU A 1 94 ? 10.959 -7.725 -7.494 1.00 90.31 94 LEU A N 1
ATOM 742 C CA . LEU A 1 94 ? 11.945 -6.663 -7.304 1.00 90.31 94 LEU A CA 1
ATOM 743 C C . LEU A 1 94 ? 11.289 -5.433 -6.684 1.00 90.31 94 LEU A C 1
ATOM 745 O O . LEU A 1 94 ? 11.804 -4.920 -5.694 1.00 90.31 94 LEU A O 1
ATOM 749 N N . PHE A 1 95 ? 10.125 -5.029 -7.191 1.00 92.50 95 PHE A N 1
ATOM 750 C CA . PHE A 1 95 ? 9.407 -3.887 -6.644 1.00 92.50 95 PHE A CA 1
ATOM 751 C C . PHE A 1 95 ? 9.011 -4.088 -5.190 1.00 92.50 95 PHE A C 1
ATOM 753 O O . PHE A 1 95 ? 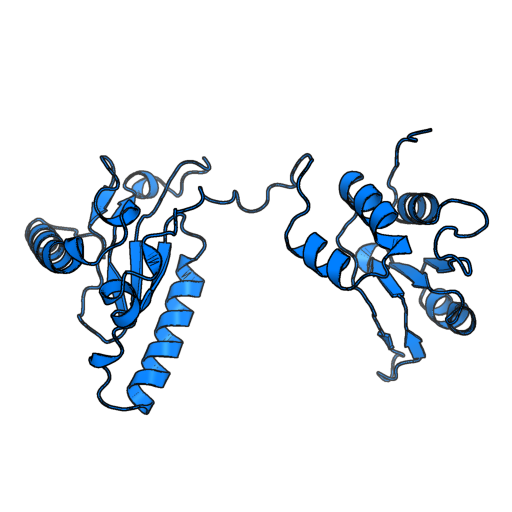9.297 -3.224 -4.372 1.00 92.50 95 PHE A O 1
ATOM 760 N N . ASN A 1 96 ? 8.482 -5.254 -4.824 1.00 90.00 96 ASN A N 1
ATOM 761 C CA . ASN A 1 96 ? 8.132 -5.543 -3.434 1.00 90.00 96 ASN A CA 1
ATOM 762 C C . ASN A 1 96 ? 9.330 -5.427 -2.479 1.00 90.00 96 ASN A C 1
ATOM 764 O O . ASN A 1 96 ? 9.146 -5.107 -1.307 1.00 90.00 96 ASN A O 1
ATOM 768 N N . THR A 1 97 ? 10.551 -5.651 -2.978 1.00 87.75 97 THR A N 1
ATOM 769 C CA . THR A 1 97 ? 11.796 -5.478 -2.211 1.00 87.75 97 THR A CA 1
ATOM 770 C C . THR A 1 97 ? 12.202 -4.009 -2.077 1.00 87.75 97 THR A C 1
ATOM 772 O O . THR A 1 97 ? 12.805 -3.624 -1.080 1.00 87.75 97 THR A O 1
ATOM 775 N N . THR A 1 98 ? 11.912 -3.184 -3.084 1.00 87.25 98 THR A N 1
ATOM 776 C CA . THR A 1 98 ? 12.389 -1.794 -3.163 1.00 87.25 98 THR A CA 1
ATOM 777 C C . THR A 1 98 ? 11.310 -0.747 -2.914 1.00 87.25 98 THR A C 1
ATOM 779 O O . THR A 1 98 ? 11.639 0.430 -2.857 1.00 87.25 98 THR A O 1
ATOM 782 N N . GLN A 1 99 ? 10.040 -1.132 -2.776 1.00 86.44 99 GLN A N 1
ATOM 783 C CA . GLN A 1 99 ? 8.905 -0.208 -2.648 1.00 86.44 99 GLN A CA 1
ATOM 784 C C . GLN A 1 99 ? 8.987 0.684 -1.404 1.00 86.44 99 GLN A C 1
ATOM 786 O O . GLN A 1 99 ? 8.422 1.769 -1.386 1.00 86.44 99 GLN A O 1
ATOM 791 N N . SER A 1 100 ? 9.721 0.257 -0.371 1.00 85.50 100 SER A N 1
ATOM 792 C CA . SER A 1 100 ? 9.961 1.061 0.830 1.00 85.50 100 SER A CA 1
ATOM 793 C C . SER A 1 100 ? 10.992 2.173 0.617 1.00 85.50 100 SER A C 1
ATOM 795 O O . SER A 1 100 ? 11.227 2.966 1.525 1.00 85.50 100 SER A O 1
ATOM 797 N N . LEU A 1 101 ? 11.670 2.202 -0.534 1.00 86.12 101 LEU A N 1
ATOM 798 C CA . LEU A 1 101 ? 12.652 3.225 -0.855 1.00 86.12 101 LEU A CA 1
ATOM 799 C C . LEU A 1 101 ? 11.934 4.460 -1.431 1.00 86.12 101 LEU A C 1
ATOM 801 O O . LEU A 1 101 ? 11.336 4.371 -2.507 1.00 86.12 101 LEU A O 1
ATOM 805 N N . PRO A 1 102 ? 12.000 5.624 -0.764 1.00 86.62 102 PRO A N 1
ATOM 806 C CA . PRO A 1 102 ? 11.335 6.833 -1.242 1.00 86.62 102 PRO A CA 1
ATOM 807 C C . PRO A 1 102 ? 11.808 7.258 -2.634 1.00 86.62 102 PRO A C 1
ATOM 809 O O . PRO A 1 102 ? 13.002 7.426 -2.863 1.00 86.62 102 PRO A O 1
ATOM 812 N N . GLY A 1 103 ? 10.874 7.466 -3.563 1.00 88.38 103 GLY A N 1
ATOM 813 C CA . GLY A 1 103 ? 11.183 7.867 -4.941 1.00 88.38 103 GLY A CA 1
ATOM 814 C C . GLY A 1 103 ? 11.478 6.716 -5.912 1.00 88.38 103 GLY A C 1
ATOM 815 O O . GLY A 1 103 ? 11.798 6.997 -7.069 1.00 88.38 103 GLY A O 1
ATOM 816 N N . MET A 1 104 ? 11.336 5.454 -5.483 1.00 91.25 104 MET A N 1
ATOM 817 C CA . MET A 1 104 ? 11.373 4.288 -6.372 1.00 91.25 104 MET A CA 1
ATOM 818 C C . MET A 1 104 ? 10.005 4.020 -6.994 1.00 91.25 104 MET A C 1
ATOM 820 O O . MET A 1 104 ? 9.036 3.754 -6.288 1.00 91.25 104 MET A O 1
ATOM 824 N N . TRP A 1 105 ? 9.927 4.057 -8.322 1.00 92.94 105 TRP A N 1
ATOM 825 C CA . TRP A 1 105 ? 8.689 3.821 -9.065 1.00 92.94 105 TRP A CA 1
ATOM 826 C C . TRP A 1 105 ? 8.714 2.516 -9.847 1.00 92.94 105 TRP A C 1
ATOM 828 O O . TRP A 1 105 ? 9.770 2.026 -10.253 1.00 92.94 105 TRP A O 1
ATOM 838 N N . LEU A 1 106 ? 7.520 1.986 -10.085 1.00 94.69 106 LEU A N 1
ATOM 839 C CA . LEU A 1 106 ? 7.278 0.829 -10.927 1.00 94.69 106 LEU A CA 1
ATOM 840 C C . LEU A 1 106 ? 6.694 1.296 -12.264 1.00 94.69 106 LEU A C 1
ATOM 842 O O . LEU A 1 106 ? 5.650 1.942 -12.264 1.00 94.69 106 LEU A O 1
ATOM 846 N N . VAL A 1 107 ? 7.367 1.013 -13.383 1.00 94.88 107 VAL A N 1
ATOM 847 C CA . VAL A 1 107 ? 6.983 1.548 -14.704 1.00 94.88 107 VAL A CA 1
ATOM 848 C C . VAL A 1 107 ? 7.166 0.531 -15.830 1.00 94.88 107 VAL A C 1
ATOM 850 O O . VAL A 1 107 ? 8.002 -0.372 -15.734 1.00 94.88 107 VAL A O 1
ATOM 853 N N . THR A 1 108 ? 6.427 0.695 -16.923 1.00 95.25 108 THR A N 1
ATOM 854 C CA . THR A 1 108 ? 6.684 -0.017 -18.181 1.00 95.25 108 THR A CA 1
ATOM 855 C C . THR A 1 108 ? 7.454 0.868 -19.158 1.00 95.25 108 THR A C 1
ATOM 857 O O . THR A 1 108 ? 7.399 2.098 -19.084 1.00 95.25 108 THR A O 1
ATOM 860 N N . ALA A 1 109 ? 8.197 0.260 -20.084 1.00 93.25 109 ALA A N 1
ATOM 861 C CA . ALA A 1 109 ? 8.885 0.998 -21.141 1.00 93.25 109 ALA A CA 1
ATOM 862 C C . ALA A 1 109 ? 7.874 1.726 -22.040 1.00 93.25 109 ALA A C 1
ATOM 864 O O . ALA A 1 109 ? 8.078 2.893 -22.369 1.00 93.25 109 ALA A O 1
ATOM 865 N N . SER A 1 110 ? 6.765 1.052 -22.356 1.00 93.62 110 SER A N 1
ATOM 866 C CA . SER A 1 110 ? 5.645 1.602 -23.120 1.00 93.62 110 SER A CA 1
ATOM 867 C C . SER A 1 110 ? 5.030 2.848 -22.465 1.00 93.62 110 SER A C 1
ATOM 869 O O . SER A 1 110 ? 4.829 3.849 -23.149 1.00 93.62 110 SER A O 1
ATOM 871 N N . GLY A 1 111 ? 4.801 2.828 -21.148 1.00 93.12 111 GLY A N 1
ATOM 872 C CA . GLY A 1 111 ? 4.225 3.961 -20.419 1.00 93.12 111 GLY A CA 1
ATOM 873 C C . GLY A 1 111 ? 5.182 5.147 -20.289 1.00 93.12 111 GLY A C 1
ATOM 874 O O . GLY A 1 111 ? 4.757 6.299 -20.345 1.00 93.12 111 GLY A O 1
ATOM 875 N N . LEU A 1 112 ? 6.495 4.892 -20.179 1.00 92.25 112 LEU A N 1
ATOM 876 C CA . LEU A 1 112 ? 7.505 5.959 -20.217 1.00 92.25 112 LEU A CA 1
ATOM 877 C C . LEU A 1 112 ? 7.516 6.666 -21.579 1.00 92.25 112 LEU A C 1
ATOM 879 O O . LEU A 1 112 ? 7.601 7.889 -21.627 1.00 92.25 112 LEU A O 1
ATOM 883 N N . ASP A 1 113 ? 7.395 5.914 -22.676 1.00 92.25 113 ASP A N 1
ATOM 884 C CA . ASP A 1 113 ? 7.350 6.485 -24.030 1.00 92.25 113 ASP A CA 1
ATOM 885 C C . ASP A 1 113 ? 6.056 7.267 -24.299 1.00 92.25 113 ASP A C 1
ATOM 887 O O . ASP A 1 113 ? 6.049 8.197 -25.105 1.00 92.25 113 ASP A O 1
ATOM 891 N N . GLN A 1 114 ? 4.967 6.904 -23.618 1.00 92.38 114 GLN A N 1
ATOM 892 C CA . GLN A 1 114 ? 3.664 7.570 -23.710 1.00 92.38 114 GLN A CA 1
ATOM 893 C C . GLN A 1 114 ? 3.495 8.728 -22.720 1.00 92.38 114 GLN A C 1
ATOM 895 O O . GLN A 1 114 ? 2.480 9.417 -22.774 1.00 92.38 114 GLN A O 1
ATOM 900 N N . HIS A 1 115 ? 4.499 8.994 -21.875 1.00 88.56 115 HIS A N 1
ATOM 901 C CA . HIS A 1 115 ? 4.456 10.034 -20.844 1.00 88.56 115 HIS A CA 1
ATOM 902 C C . HIS A 1 115 ? 3.368 9.822 -19.771 1.00 88.56 115 HIS A C 1
ATOM 904 O O . HIS A 1 115 ? 2.958 10.774 -19.103 1.00 88.56 115 HIS A O 1
ATOM 910 N N . ASP A 1 116 ? 2.946 8.575 -19.529 1.00 90.75 116 ASP A N 1
ATOM 911 C CA . ASP A 1 116 ? 1.870 8.234 -18.577 1.00 90.75 116 ASP A CA 1
ATOM 912 C C . ASP A 1 116 ? 2.179 8.665 -17.130 1.00 90.75 116 ASP A C 1
ATOM 914 O O . ASP A 1 116 ? 1.282 8.826 -16.301 1.00 90.75 116 ASP A O 1
ATOM 918 N N . TYR A 1 117 ? 3.461 8.863 -16.814 1.00 88.75 117 TYR A N 1
ATOM 919 C CA . TYR A 1 117 ? 3.952 9.150 -15.467 1.00 88.75 117 TYR A CA 1
ATOM 920 C C . TYR A 1 117 ? 4.312 10.624 -15.227 1.00 88.75 117 TYR A C 1
ATOM 922 O O . TYR A 1 117 ? 4.680 10.975 -14.107 1.00 88.75 117 TYR A O 1
ATOM 930 N N . ASP A 1 118 ? 4.208 11.500 -16.233 1.00 85.50 118 ASP A N 1
ATOM 931 C CA . ASP A 1 118 ? 4.668 12.898 -16.134 1.00 85.50 118 ASP A CA 1
ATOM 932 C C . ASP A 1 118 ? 3.861 13.732 -15.121 1.00 85.50 118 ASP A C 1
ATOM 934 O O . ASP A 1 118 ? 4.373 14.702 -14.561 1.00 85.50 118 ASP A O 1
ATOM 938 N N . GLY A 1 119 ? 2.610 13.344 -14.850 1.00 82.00 119 GLY A N 1
ATOM 939 C CA . GLY A 1 119 ? 1.749 13.978 -13.845 1.00 82.00 119 GLY A CA 1
ATOM 940 C C . GLY A 1 119 ? 1.971 13.488 -12.411 1.00 82.00 119 GLY A C 1
ATOM 941 O O . GLY A 1 119 ? 1.348 14.008 -11.485 1.00 82.00 119 GLY A O 1
ATOM 942 N N . LEU A 1 120 ? 2.828 12.484 -12.211 1.00 84.00 120 LEU A N 1
ATOM 943 C CA . LEU A 1 120 ? 3.122 11.941 -10.892 1.00 84.00 120 LEU A CA 1
ATOM 944 C C . LEU A 1 120 ? 4.276 12.717 -10.252 1.00 84.00 120 LEU A C 1
ATOM 946 O O . LEU A 1 120 ? 5.244 13.099 -10.905 1.00 84.00 120 LEU A O 1
ATOM 950 N N . SER A 1 121 ? 4.196 12.924 -8.942 1.00 78.12 121 SER A N 1
ATOM 951 C CA . SER A 1 121 ? 5.292 13.479 -8.149 1.00 78.12 121 SER A CA 1
ATOM 952 C C . SER A 1 121 ? 5.621 12.500 -7.033 1.00 78.12 121 SER A C 1
ATOM 954 O O . SER A 1 121 ? 4.695 11.958 -6.422 1.00 78.12 121 SER A O 1
ATOM 956 N N . PRO A 1 122 ? 6.909 12.248 -6.736 1.00 71.75 122 PRO A N 1
ATOM 957 C CA . PRO A 1 122 ? 7.258 11.407 -5.608 1.00 71.75 122 PRO A CA 1
ATOM 958 C C . PRO A 1 122 ? 6.737 12.078 -4.342 1.00 71.75 122 PRO A C 1
ATOM 960 O O . PRO A 1 122 ? 7.067 13.227 -4.042 1.00 71.75 122 PRO A O 1
ATOM 963 N N . LEU A 1 123 ? 5.891 11.359 -3.614 1.00 63.09 123 LEU A N 1
ATOM 964 C CA . LEU A 1 123 ? 5.567 11.738 -2.252 1.00 63.09 123 LEU A CA 1
ATOM 965 C C . LEU A 1 123 ? 6.835 11.524 -1.410 1.00 63.09 123 LEU A C 1
ATOM 967 O O . LEU A 1 123 ? 7.563 10.551 -1.652 1.00 63.09 123 LEU A O 1
ATOM 971 N N . PRO A 1 124 ? 7.146 12.422 -0.457 1.00 56.53 124 PRO A N 1
ATOM 972 C CA . PRO A 1 124 ? 8.224 12.178 0.492 1.00 56.53 124 PRO A CA 1
ATOM 973 C C . PRO A 1 124 ? 8.001 10.824 1.163 1.00 56.53 124 PRO A C 1
ATOM 975 O O . PRO A 1 124 ? 6.854 10.385 1.279 1.00 56.53 124 PRO A O 1
ATOM 978 N N . ALA A 1 125 ? 9.094 10.173 1.575 1.00 51.97 125 ALA A N 1
ATOM 979 C CA . ALA A 1 125 ? 9.043 8.910 2.297 1.00 51.97 125 ALA A CA 1
ATOM 980 C C . ALA A 1 125 ? 7.943 9.001 3.349 1.00 51.97 125 ALA A C 1
ATOM 982 O O . ALA A 1 125 ? 8.049 9.789 4.293 1.00 51.97 125 ALA A O 1
ATOM 983 N N . THR A 1 126 ? 6.865 8.241 3.172 1.00 45.44 126 THR A N 1
ATOM 984 C CA . THR A 1 126 ? 5.944 8.017 4.268 1.00 45.44 126 THR A CA 1
ATOM 985 C C . THR A 1 126 ? 6.794 7.359 5.333 1.00 45.44 126 THR A C 1
ATOM 987 O O . THR A 1 126 ? 7.300 6.251 5.155 1.00 45.44 126 THR A O 1
ATOM 990 N N . VAL A 1 127 ? 7.050 8.114 6.402 1.00 41.19 127 VAL A N 1
ATOM 991 C CA . VAL A 1 127 ? 7.648 7.600 7.625 1.00 41.19 127 VAL A CA 1
ATOM 992 C C . VAL A 1 127 ? 6.928 6.289 7.893 1.00 41.19 127 VAL A C 1
ATOM 994 O O . VAL A 1 127 ? 5.698 6.298 7.992 1.00 41.19 127 VAL A O 1
ATOM 997 N N . ALA A 1 128 ? 7.667 5.171 7.907 1.00 39.56 128 ALA A N 1
ATOM 998 C CA . ALA A 1 128 ? 7.130 3.887 8.340 1.00 39.56 128 ALA A CA 1
ATOM 999 C C . ALA A 1 128 ? 6.324 4.180 9.592 1.00 39.56 128 ALA A C 1
ATOM 1001 O O . ALA A 1 128 ? 6.918 4.745 10.508 1.00 39.56 128 ALA A O 1
ATOM 1002 N N . ALA A 1 129 ? 5.010 3.932 9.543 1.00 34.62 129 ALA A N 1
ATOM 1003 C CA . ALA A 1 129 ? 4.033 4.505 10.458 1.00 34.62 129 ALA A CA 1
ATOM 1004 C C . ALA A 1 129 ? 4.577 4.503 11.891 1.00 34.62 129 ALA A C 1
ATOM 1006 O O . ALA A 1 129 ? 4.491 3.510 12.610 1.00 34.62 129 ALA A O 1
ATOM 1007 N N . GLN A 1 130 ? 5.179 5.626 12.293 1.00 35.22 130 GLN A N 1
ATOM 1008 C CA . GLN A 1 130 ? 5.303 5.940 13.698 1.00 35.22 130 GLN A CA 1
ATOM 1009 C C . GLN A 1 130 ? 3.857 6.055 14.165 1.00 35.22 130 GLN A C 1
ATOM 1011 O O . GLN A 1 130 ? 3.042 6.558 13.382 1.00 35.22 130 GLN A O 1
ATOM 1016 N N . PRO A 1 131 ? 3.506 5.542 15.356 1.00 34.97 131 PRO A N 1
ATOM 1017 C CA . PRO A 1 131 ? 2.153 5.673 15.874 1.00 34.97 131 PRO A CA 1
ATOM 1018 C C . PRO A 1 131 ? 1.808 7.157 15.808 1.00 34.97 131 PRO A C 1
ATOM 1020 O 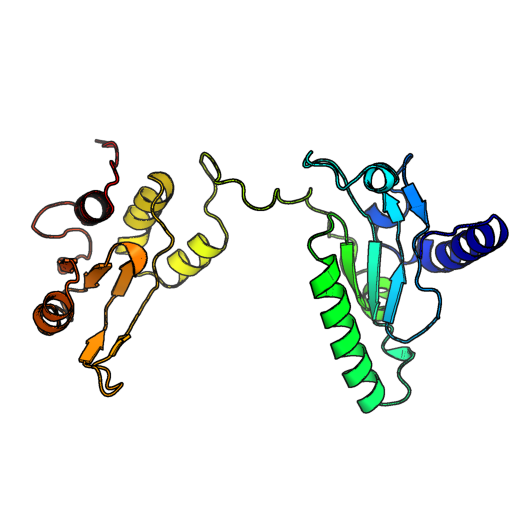O . PRO A 1 131 ? 2.397 7.975 16.511 1.00 34.97 131 PRO A O 1
ATOM 1023 N N . ALA A 1 132 ? 0.986 7.505 14.819 1.00 39.19 132 ALA A N 1
ATOM 1024 C CA . ALA A 1 132 ? 0.850 8.876 14.393 1.00 39.19 132 ALA A CA 1
ATOM 1025 C C . ALA A 1 132 ? 0.045 9.574 15.474 1.00 39.19 132 ALA A C 1
ATOM 1027 O O . ALA A 1 132 ? -1.145 9.308 15.651 1.00 39.19 132 ALA A O 1
ATOM 1028 N N . GLU A 1 133 ? 0.696 10.481 16.194 1.00 42.19 133 GLU A N 1
ATOM 1029 C CA . GLU A 1 133 ? -0.019 11.530 16.891 1.00 42.19 133 GLU A CA 1
ATOM 1030 C C . GLU A 1 133 ? -0.745 12.382 15.843 1.00 42.19 133 GLU A C 1
ATOM 1032 O O . GLU A 1 133 ? -0.194 13.291 15.234 1.00 42.19 133 GLU A O 1
ATOM 1037 N N . ARG A 1 134 ? -2.020 12.022 15.679 1.00 43.12 134 ARG A N 1
ATOM 1038 C CA . ARG A 1 134 ? -3.175 12.837 15.302 1.00 43.12 134 ARG A CA 1
ATOM 1039 C C . ARG A 1 134 ? -3.226 13.422 13.880 1.00 43.12 134 ARG A C 1
ATOM 1041 O O . ARG A 1 134 ? -2.442 14.267 13.460 1.00 43.12 134 ARG A O 1
ATOM 1048 N N . THR A 1 135 ? -4.380 13.127 13.273 1.00 44.62 135 THR A N 1
ATOM 1049 C CA . THR A 1 135 ? -5.187 13.946 12.336 1.00 44.62 135 THR A CA 1
ATOM 1050 C C . THR A 1 135 ? -5.233 13.560 10.853 1.00 44.62 135 THR A C 1
ATOM 1052 O O . THR A 1 135 ? -5.828 14.281 10.059 1.00 44.62 135 THR A O 1
ATOM 1055 N N . SER A 1 136 ? -4.753 12.386 10.447 1.00 53.25 136 SER A N 1
ATOM 1056 C CA . SER A 1 136 ? -5.216 11.778 9.187 1.00 53.25 136 SER A CA 1
ATOM 1057 C C . SER A 1 136 ? -5.415 10.283 9.364 1.00 53.25 136 SER A C 1
ATOM 1059 O O . SER A 1 136 ? -4.527 9.579 9.841 1.00 53.25 136 SER A O 1
ATOM 1061 N N . LEU A 1 137 ? -6.618 9.817 9.035 1.00 62.00 137 LEU A N 1
ATOM 1062 C CA . LEU A 1 137 ? -6.963 8.402 9.052 1.00 62.00 137 LEU A CA 1
ATOM 1063 C C . LEU A 1 137 ? -6.074 7.688 8.023 1.00 62.00 137 LEU A C 1
ATOM 1065 O O . LEU A 1 137 ? -6.051 8.055 6.852 1.00 62.00 137 LEU A O 1
ATOM 1069 N N . ASN A 1 138 ? -5.294 6.714 8.487 1.00 74.06 138 ASN A N 1
ATOM 1070 C CA . ASN A 1 138 ? -4.498 5.809 7.650 1.00 74.06 138 ASN A CA 1
ATOM 1071 C C . ASN A 1 138 ? -5.413 5.088 6.625 1.00 74.06 138 ASN A C 1
ATOM 1073 O O . ASN A 1 138 ? -6.589 4.883 6.904 1.00 74.06 138 ASN A O 1
ATOM 1077 N N . GLY A 1 139 ? -4.888 4.671 5.466 1.00 78.00 139 GLY A N 1
ATOM 1078 C CA . GLY A 1 139 ? -5.608 3.868 4.463 1.00 78.00 139 GLY A CA 1
ATOM 1079 C C . GLY A 1 139 ? -6.415 2.684 5.022 1.00 78.00 139 GLY A C 1
ATOM 1080 O O . GLY A 1 139 ? -7.557 2.506 4.620 1.00 78.00 139 GLY A O 1
ATOM 1081 N N . ALA A 1 140 ? -5.910 1.967 6.031 1.00 79.62 140 ALA A N 1
ATOM 1082 C CA . ALA A 1 140 ? -6.662 0.888 6.689 1.00 79.62 140 ALA A CA 1
ATOM 1083 C C . ALA A 1 140 ? -7.964 1.376 7.362 1.00 79.62 140 ALA A C 1
ATOM 1085 O O . ALA A 1 140 ? -8.970 0.676 7.382 1.00 79.62 140 ALA A O 1
ATOM 1086 N N . TRP A 1 141 ? -7.969 2.604 7.891 1.00 87.38 141 TRP A N 1
ATOM 1087 C CA . TRP A 1 141 ? -9.177 3.231 8.426 1.00 87.38 141 TRP A CA 1
ATOM 1088 C C . TRP A 1 141 ? -10.141 3.676 7.324 1.00 87.38 141 TRP A C 1
ATOM 1090 O O . TRP A 1 141 ? -11.349 3.645 7.541 1.00 87.38 141 TRP A O 1
ATOM 1100 N N . LEU A 1 142 ? -9.632 4.090 6.159 1.00 86.25 142 LEU A N 1
ATOM 1101 C CA . LEU A 1 142 ? -10.473 4.451 5.014 1.00 86.25 142 LEU A CA 1
ATOM 1102 C C . LEU A 1 142 ? -11.214 3.225 4.469 1.00 86.25 142 LEU A C 1
ATOM 1104 O O . LEU A 1 142 ? -12.420 3.303 4.277 1.00 86.25 142 LEU A O 1
ATOM 1108 N N . GLU A 1 143 ? -10.532 2.087 4.324 1.00 86.62 143 GLU A N 1
ATOM 1109 C CA . GLU A 1 143 ? -11.150 0.822 3.894 1.00 86.62 143 GLU A CA 1
ATOM 1110 C C . GLU A 1 143 ? -12.259 0.364 4.852 1.00 86.62 143 GLU A C 1
ATOM 1112 O O . GLU A 1 143 ? -13.339 -0.036 4.416 1.00 86.62 143 GLU A O 1
ATOM 1117 N N . VAL A 1 144 ? -12.027 0.478 6.165 1.00 90.75 144 VAL A N 1
ATOM 1118 C CA . VAL A 1 144 ? -13.056 0.201 7.177 1.00 90.75 144 VAL A CA 1
ATOM 1119 C C . VAL A 1 144 ? -14.245 1.150 7.030 1.00 90.75 144 VAL A C 1
ATOM 1121 O O . VAL A 1 144 ? -15.390 0.709 7.058 1.00 90.75 144 VAL A O 1
ATOM 1124 N N . LEU A 1 145 ? -14.000 2.451 6.849 1.00 89.06 145 LEU A N 1
ATOM 1125 C CA . LEU A 1 145 ? -15.067 3.440 6.677 1.00 89.06 145 LEU A CA 1
ATOM 1126 C C . LEU A 1 145 ? -15.856 3.258 5.375 1.00 89.06 145 LEU A C 1
ATOM 1128 O O . LEU A 1 145 ? -17.010 3.678 5.323 1.00 89.06 145 LEU A O 1
ATOM 1132 N N . GLU A 1 146 ? -15.273 2.661 4.338 1.00 90.50 146 GLU A N 1
ATOM 1133 C CA . GLU A 1 146 ? -15.987 2.324 3.101 1.00 90.50 146 GLU A CA 1
ATOM 1134 C C . GLU A 1 146 ? -16.950 1.147 3.286 1.00 90.50 146 GLU A C 1
ATOM 1136 O O . GLU A 1 146 ? -18.044 1.169 2.725 1.00 90.50 146 GLU A O 1
ATOM 1141 N N . GLN A 1 147 ? -16.571 0.153 4.092 1.00 90.12 147 GLN A N 1
ATOM 1142 C CA . GLN A 1 147 ? -17.381 -1.046 4.347 1.00 90.12 147 GLN A CA 1
ATOM 1143 C C . GLN A 1 147 ? -18.450 -0.836 5.425 1.00 90.12 147 GLN A C 1
ATOM 1145 O O . GLN A 1 147 ? -19.440 -1.560 5.468 1.00 90.12 147 GLN A O 1
ATOM 1150 N N . LEU A 1 148 ? -18.250 0.152 6.296 1.00 91.38 148 LEU A N 1
ATOM 1151 C CA . LEU A 1 148 ? -19.120 0.420 7.429 1.00 91.38 148 LEU A CA 1
ATOM 1152 C C . LEU A 1 148 ? -20.442 1.089 7.018 1.00 91.38 148 LEU A C 1
ATOM 1154 O O . LEU A 1 148 ? -20.472 1.968 6.152 1.00 91.38 148 LEU A O 1
ATOM 1158 N N . LEU A 1 149 ? -21.528 0.755 7.719 1.00 88.50 149 LEU A N 1
ATOM 1159 C CA . LEU A 1 149 ? -22.818 1.433 7.572 1.00 88.50 149 LEU A CA 1
ATOM 1160 C C . LEU A 1 149 ? -22.713 2.940 7.869 1.00 88.50 149 LEU A C 1
ATOM 1162 O O . LEU A 1 149 ? -22.094 3.361 8.850 1.00 88.50 149 LEU A O 1
ATOM 1166 N N . ASP A 1 150 ? -23.364 3.765 7.040 1.00 89.19 150 ASP A N 1
ATOM 1167 C CA . ASP A 1 150 ? -23.294 5.235 7.114 1.00 89.19 150 ASP A CA 1
ATOM 1168 C C . ASP A 1 150 ? -23.553 5.829 8.515 1.00 89.19 150 ASP A C 1
ATOM 1170 O O . ASP A 1 150 ? -22.787 6.713 8.915 1.00 89.19 150 ASP A O 1
ATOM 1174 N N . PRO A 1 151 ? -24.538 5.350 9.309 1.00 90.12 151 PRO A N 1
ATOM 1175 C CA . PRO A 1 151 ? -24.788 5.876 10.656 1.00 90.12 151 PRO A CA 1
ATOM 1176 C C . PRO A 1 151 ? -23.613 5.695 11.630 1.00 90.12 151 PRO A C 1
ATOM 1178 O O . PRO A 1 151 ? -23.442 6.489 12.557 1.00 90.12 151 PRO A O 1
ATOM 1181 N N . LEU A 1 152 ? -22.767 4.686 11.406 1.00 90.00 152 LEU A N 1
ATOM 1182 C CA . LEU A 1 152 ? -21.648 4.344 12.285 1.00 90.00 152 LEU A CA 1
ATOM 1183 C C . LEU A 1 152 ? -20.364 5.106 11.928 1.00 90.00 152 LEU A C 1
ATOM 1185 O O . LEU A 1 152 ? -19.488 5.278 12.778 1.00 90.00 152 LEU A O 1
ATOM 1189 N N . LYS A 1 153 ? -20.241 5.640 10.708 1.00 90.50 153 LYS A N 1
ATOM 1190 C CA . LYS A 1 153 ? -19.024 6.342 10.255 1.00 90.50 153 LYS A CA 1
ATOM 1191 C C . LYS A 1 153 ? -18.591 7.484 11.188 1.00 90.50 153 LYS A C 1
ATOM 1193 O O . LYS A 1 153 ? -17.412 7.523 11.545 1.00 90.50 153 LYS A O 1
ATOM 1198 N N . PRO A 1 154 ? -19.482 8.378 11.669 1.00 88.62 154 PRO A N 1
ATOM 1199 C CA . PRO A 1 154 ? -19.075 9.462 12.566 1.00 88.62 154 PRO A CA 1
ATOM 1200 C C . PRO A 1 154 ? -18.513 8.965 13.906 1.00 88.62 154 PRO A C 1
ATOM 1202 O O . PRO A 1 154 ? -17.528 9.515 14.401 1.00 88.62 154 PRO A O 1
ATOM 1205 N N . GLY A 1 155 ? -19.119 7.925 14.489 1.00 88.81 155 GLY A N 1
ATOM 1206 C CA . GLY A 1 155 ? -18.646 7.319 15.739 1.00 88.81 155 GLY A CA 1
ATOM 1207 C C . GLY A 1 155 ? -17.305 6.608 15.556 1.00 88.81 155 GLY A C 1
ATOM 1208 O O . GLY A 1 155 ? -16.411 6.741 16.392 1.00 88.81 155 GLY A O 1
ATOM 1209 N N . MET A 1 156 ? -17.119 5.954 14.409 1.00 90.81 156 MET A N 1
ATOM 1210 C CA . MET A 1 156 ? -15.871 5.283 14.060 1.00 90.81 156 MET A CA 1
ATOM 1211 C C . MET A 1 156 ? -14.703 6.264 13.901 1.00 90.81 156 MET A C 1
ATOM 1213 O O . MET A 1 156 ? -13.615 6.027 14.422 1.00 90.81 156 MET A O 1
ATOM 1217 N N . VAL A 1 157 ? -14.934 7.414 13.257 1.00 88.56 157 VAL A N 1
ATOM 1218 C CA . VAL A 1 157 ? -13.925 8.482 13.155 1.00 88.56 157 VAL A CA 1
ATOM 1219 C C . VAL A 1 157 ? -13.515 8.990 14.541 1.00 88.56 157 VAL A C 1
ATOM 1221 O O . VAL A 1 157 ? -12.324 9.190 14.786 1.00 88.56 157 VAL A O 1
ATOM 1224 N N . ARG A 1 158 ? -14.467 9.152 15.473 1.00 88.00 158 ARG A N 1
ATOM 1225 C CA . ARG A 1 158 ? -14.165 9.547 16.862 1.00 88.00 158 ARG A CA 1
ATOM 1226 C C . ARG A 1 158 ? -13.329 8.493 17.592 1.00 88.00 158 ARG A C 1
ATOM 1228 O O . ARG A 1 158 ? -12.366 8.851 18.265 1.00 88.00 158 ARG A O 1
ATOM 1235 N N . LEU A 1 159 ? -13.647 7.207 17.428 1.00 88.50 159 LEU A N 1
ATOM 1236 C CA . LEU A 1 159 ? -12.861 6.103 17.996 1.00 88.50 159 LEU A CA 1
ATOM 1237 C C . LEU A 1 159 ? -11.432 6.074 17.445 1.00 88.50 159 LEU A C 1
ATOM 1239 O O . LEU A 1 159 ? -10.477 5.948 18.211 1.00 88.50 159 LEU A O 1
ATOM 1243 N N . ALA A 1 160 ? -11.272 6.262 16.136 1.00 86.94 160 ALA A N 1
ATOM 1244 C CA . ALA A 1 160 ? -9.964 6.340 15.498 1.00 86.94 160 ALA A CA 1
ATOM 1245 C C . ALA A 1 160 ? -9.131 7.518 16.035 1.00 86.94 160 ALA A C 1
ATOM 1247 O O . ALA A 1 160 ? -7.956 7.357 16.361 1.00 86.94 160 ALA A O 1
ATOM 1248 N N . GLN A 1 161 ? -9.744 8.697 16.196 1.00 83.12 161 GLN A N 1
ATOM 1249 C CA . GLN A 1 161 ? -9.095 9.876 16.785 1.00 83.12 161 GLN A CA 1
ATOM 1250 C C . GLN A 1 161 ? -8.719 9.678 18.262 1.00 83.12 161 GLN A C 1
ATOM 1252 O O . GLN A 1 161 ? -7.724 10.244 18.721 1.00 83.12 161 GLN A O 1
ATOM 1257 N N . ALA A 1 162 ? -9.483 8.860 18.990 1.00 82.06 162 ALA A N 1
ATOM 1258 C CA . ALA A 1 162 ? -9.206 8.472 20.371 1.00 82.06 162 ALA A CA 1
ATOM 1259 C C . ALA A 1 162 ? -8.138 7.368 20.503 1.00 82.06 162 ALA A C 1
ATOM 1261 O O . ALA A 1 162 ? -7.782 7.006 21.623 1.00 82.06 162 ALA A O 1
ATOM 1262 N N . GLY A 1 163 ? -7.600 6.858 19.389 1.00 83.00 163 GLY A N 1
ATOM 1263 C CA . GLY A 1 163 ? -6.524 5.866 19.383 1.00 83.00 163 GLY A CA 1
ATOM 1264 C C . GLY A 1 163 ? -6.996 4.412 19.406 1.00 83.00 163 GLY A C 1
ATOM 1265 O O . GLY A 1 163 ? -6.232 3.540 19.818 1.00 83.00 163 GLY A O 1
ATOM 1266 N N . ALA A 1 164 ? -8.230 4.129 18.977 1.00 85.81 164 ALA A N 1
ATOM 1267 C CA . ALA A 1 164 ? -8.679 2.754 18.780 1.00 85.81 164 ALA A CA 1
ATOM 1268 C C . ALA A 1 164 ? -7.806 2.012 17.759 1.00 85.81 164 ALA A C 1
ATOM 1270 O O . ALA A 1 164 ? -7.217 2.610 16.857 1.00 85.81 164 ALA A O 1
ATOM 1271 N N . ALA A 1 165 ? -7.731 0.689 17.897 1.00 87.75 165 ALA A N 1
ATOM 1272 C CA . ALA A 1 165 ? -7.206 -0.157 16.835 1.00 87.75 165 ALA A CA 1
ATOM 1273 C C . ALA A 1 165 ? -8.212 -0.221 15.674 1.00 87.75 165 ALA A C 1
ATOM 1275 O O . ALA A 1 165 ? -9.408 0.003 15.868 1.00 87.75 165 ALA A O 1
ATOM 1276 N N . VAL A 1 166 ? -7.727 -0.539 14.474 1.00 90.12 166 VAL A N 1
ATOM 1277 C CA . VAL A 1 166 ? -8.591 -0.765 13.307 1.00 90.12 166 VAL A CA 1
ATOM 1278 C C . VAL A 1 166 ? -9.431 -2.026 13.568 1.00 90.12 166 VAL A C 1
ATOM 1280 O O . VAL A 1 166 ? -8.837 -3.066 13.867 1.00 90.12 166 VAL A O 1
ATOM 1283 N N . PRO A 1 167 ? -10.772 -1.952 13.520 1.00 92.44 167 PRO A N 1
ATOM 1284 C CA . PRO A 1 167 ? -11.623 -3.123 13.679 1.00 92.44 167 PRO A CA 1
ATOM 1285 C C . PRO A 1 167 ? -11.660 -3.967 12.404 1.00 92.44 167 PRO A C 1
ATOM 1287 O O . PRO A 1 167 ? -11.403 -3.480 11.305 1.00 92.44 167 PRO A O 1
ATOM 1290 N N . GLU A 1 168 ? -12.040 -5.227 12.561 1.00 92.38 168 GLU A N 1
ATOM 1291 C CA . GLU A 1 168 ? -12.410 -6.107 11.454 1.00 92.38 168 GLU A CA 1
ATOM 1292 C C . GLU A 1 168 ? -13.921 -5.992 11.208 1.00 92.38 168 GLU A C 1
ATOM 1294 O O . GLU A 1 168 ? -14.690 -6.000 12.170 1.00 92.38 168 GLU A O 1
ATOM 1299 N N . ILE A 1 169 ? -14.337 -5.843 9.945 1.00 93.25 169 ILE A N 1
ATOM 1300 C CA . ILE A 1 169 ? -15.739 -5.649 9.536 1.00 93.25 169 ILE A CA 1
ATOM 1301 C C . ILE A 1 169 ? -16.327 -6.964 9.023 1.00 93.25 169 ILE A C 1
ATOM 1303 O O . ILE A 1 169 ? -15.671 -7.681 8.270 1.00 93.25 169 ILE A O 1
ATOM 1307 N N . GLY A 1 170 ? -17.565 -7.263 9.423 1.00 90.25 170 GLY A N 1
ATOM 1308 C CA . GLY A 1 170 ? -18.290 -8.471 9.028 1.00 90.25 170 GLY A CA 1
ATOM 1309 C C . GLY A 1 170 ? -17.658 -9.808 9.450 1.00 90.25 170 GLY A C 1
ATOM 1310 O O . GLY A 1 170 ? -17.700 -10.739 8.645 1.00 90.25 170 GLY A O 1
ATOM 1311 N N . PRO A 1 171 ? -17.035 -9.946 10.637 1.00 92.31 171 PRO A N 1
ATOM 1312 C CA . PRO A 1 171 ? -16.407 -11.203 11.025 1.00 92.31 171 PRO A CA 1
ATOM 1313 C C . PRO A 1 171 ? -17.444 -12.292 11.320 1.00 92.31 171 PRO A C 1
ATOM 1315 O O . PRO A 1 171 ? -18.527 -12.038 11.853 1.00 92.31 171 PRO A O 1
ATOM 1318 N N . GLU A 1 172 ? -17.045 -13.531 11.054 1.00 92.38 172 GLU A N 1
ATOM 1319 C CA . GLU A 1 172 ? -17.795 -14.735 11.394 1.00 92.38 172 GLU A CA 1
ATOM 1320 C C . GLU A 1 172 ? -17.132 -15.440 12.587 1.00 92.38 172 GLU A C 1
ATOM 1322 O O . GLU A 1 172 ? -15.939 -15.754 12.574 1.00 92.38 172 GLU A O 1
ATOM 1327 N N . LEU A 1 173 ? -17.911 -15.713 13.630 1.00 90.19 173 LEU A N 1
ATOM 1328 C CA . LEU A 1 173 ? -17.505 -16.522 14.769 1.00 90.19 173 LEU A CA 1
ATOM 1329 C C . LEU A 1 173 ? -17.708 -18.000 14.439 1.00 90.19 173 LEU A C 1
ATOM 1331 O O . LEU A 1 173 ? -18.826 -18.430 14.151 1.00 90.19 173 LEU A O 1
ATOM 1335 N N . ALA A 1 174 ? -16.643 -18.792 14.535 1.00 89.81 174 ALA A N 1
ATOM 1336 C CA . ALA A 1 174 ? -16.699 -20.238 14.354 1.00 89.81 174 ALA A CA 1
ATOM 1337 C C . ALA A 1 174 ? -16.657 -20.994 15.695 1.00 89.81 174 ALA A C 1
ATOM 1339 O O . ALA A 1 174 ? -16.053 -20.534 16.665 1.00 89.81 174 ALA A O 1
ATOM 1340 N N . ASP A 1 175 ? -17.287 -22.170 15.744 1.00 86.12 175 ASP A N 1
ATOM 1341 C CA . ASP A 1 175 ? -17.132 -23.132 16.839 1.00 86.12 175 ASP A CA 1
ATOM 1342 C C . ASP A 1 175 ? -15.812 -23.923 16.734 1.00 86.12 175 ASP A C 1
ATOM 1344 O O . ASP A 1 175 ? -15.104 -23.873 15.726 1.00 86.12 175 ASP A O 1
ATOM 1348 N N . ASP A 1 176 ? -15.508 -24.741 17.749 1.00 84.56 176 ASP A N 1
ATOM 1349 C CA . ASP A 1 176 ? -14.329 -25.630 17.777 1.00 84.56 176 ASP A CA 1
ATOM 1350 C C . ASP A 1 176 ? -14.268 -26.632 16.603 1.00 84.56 176 ASP A C 1
ATOM 1352 O O . ASP A 1 176 ? -13.257 -27.307 16.394 1.00 84.56 176 ASP A O 1
ATOM 1356 N N . LYS A 1 177 ? -15.361 -26.779 15.846 1.00 84.44 177 LYS A N 1
ATOM 1357 C CA . LYS A 1 177 ? -15.471 -27.651 14.670 1.00 84.44 177 LYS A CA 1
ATOM 1358 C C . LYS A 1 177 ? -15.397 -26.865 13.357 1.00 84.44 177 LYS A C 1
ATOM 1360 O O . LYS A 1 177 ? -15.582 -27.466 12.29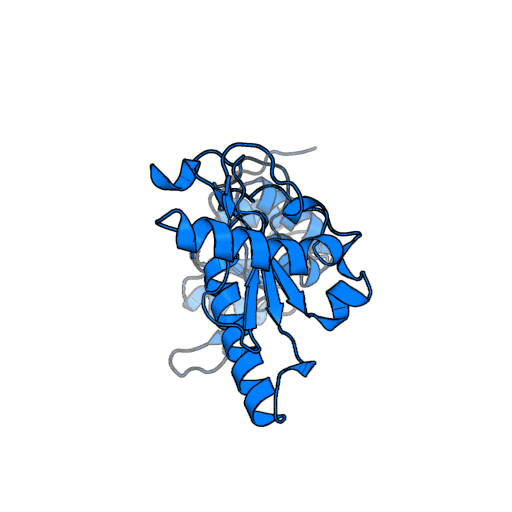8 1.00 84.44 177 LYS A O 1
ATOM 1365 N N . GLY A 1 178 ? -15.123 -25.560 13.413 1.00 83.19 178 GLY A N 1
ATOM 1366 C CA . GLY A 1 178 ? -15.016 -24.674 12.257 1.00 83.19 178 GLY A CA 1
ATOM 1367 C C . GLY A 1 178 ? -16.358 -24.315 11.617 1.00 83.19 178 GLY A C 1
ATOM 1368 O O . GLY A 1 178 ? -16.380 -23.903 10.460 1.00 83.19 178 GLY A O 1
ATOM 1369 N N . ARG A 1 179 ? -17.483 -24.507 12.316 1.00 86.75 179 ARG A N 1
ATOM 1370 C CA . ARG A 1 179 ? -18.808 -24.096 11.830 1.00 86.75 179 ARG A CA 1
ATOM 1371 C C . ARG A 1 179 ? -19.095 -22.678 12.285 1.00 86.75 179 ARG A C 1
ATOM 1373 O O . ARG A 1 179 ? -18.941 -22.389 13.465 1.00 86.75 179 ARG A O 1
ATOM 1380 N N . VAL A 1 180 ? -19.563 -21.836 11.372 1.00 89.94 180 VAL A N 1
ATOM 1381 C CA . VAL A 1 180 ? -20.009 -20.478 11.695 1.00 89.94 180 VAL A CA 1
ATOM 1382 C C . VAL A 1 180 ? -21.245 -20.558 12.589 1.00 89.94 180 VAL A C 1
ATOM 1384 O O . VAL A 1 180 ? -22.231 -21.205 12.228 1.00 89.94 180 VAL A O 1
ATOM 1387 N N . VAL A 1 181 ? -21.159 -19.950 13.769 1.00 89.25 181 VAL A N 1
ATOM 1388 C CA . VAL A 1 181 ? -22.217 -19.930 14.791 1.00 89.25 181 VAL A CA 1
ATOM 1389 C C . VAL A 1 181 ? -22.798 -18.539 15.016 1.00 89.25 181 VAL A C 1
ATOM 1391 O O . VAL A 1 181 ? -23.929 -18.436 15.478 1.00 89.25 181 VAL A O 1
ATOM 1394 N N . ALA A 1 182 ? -22.059 -17.486 14.671 1.00 90.81 182 ALA A N 1
ATOM 1395 C CA . ALA A 1 182 ? -22.521 -16.110 14.767 1.00 90.81 182 ALA A CA 1
ATOM 1396 C C . ALA A 1 182 ? -21.763 -15.220 13.780 1.00 90.81 182 ALA A C 1
ATOM 1398 O O . ALA A 1 182 ? -20.640 -15.535 13.396 1.00 90.81 182 ALA A O 1
ATOM 1399 N N . ASP A 1 183 ? -22.348 -14.092 13.414 1.00 92.56 183 ASP A N 1
ATOM 1400 C CA . ASP A 1 183 ? -21.697 -12.991 12.714 1.00 92.56 183 ASP A CA 1
ATOM 1401 C C . ASP A 1 183 ? -21.737 -11.725 13.587 1.00 92.56 183 ASP A C 1
ATOM 1403 O O . ASP A 1 183 ? -22.435 -11.661 14.605 1.00 92.56 183 ASP A O 1
ATOM 1407 N N . ALA A 1 184 ? -20.932 -10.728 13.233 1.00 93.81 184 ALA A N 1
ATOM 1408 C CA . ALA A 1 184 ? -20.981 -9.402 13.839 1.00 93.81 184 ALA A CA 1
ATOM 1409 C C . ALA A 1 184 ? -20.819 -8.318 12.775 1.00 93.81 184 ALA A C 1
ATOM 1411 O O . ALA A 1 184 ? -20.279 -8.562 11.701 1.00 93.81 184 ALA A O 1
ATOM 1412 N N . GLU A 1 185 ? -21.267 -7.101 13.077 1.00 93.50 185 GLU A N 1
ATOM 1413 C CA . GLU A 1 185 ? -20.992 -5.944 12.219 1.00 93.50 185 GLU A CA 1
ATOM 1414 C C . GLU A 1 185 ? -19.494 -5.637 12.204 1.00 93.50 185 GLU A C 1
ATOM 1416 O O . GLU A 1 185 ? -18.903 -5.388 11.156 1.00 93.50 185 GLU A O 1
ATOM 1421 N N . MET A 1 186 ? -18.868 -5.670 13.383 1.00 94.50 186 MET A N 1
ATOM 1422 C CA . MET A 1 186 ? -17.437 -5.437 13.537 1.00 94.50 186 MET A CA 1
ATOM 1423 C C . MET A 1 186 ? -16.899 -6.009 14.847 1.00 94.50 186 MET A C 1
ATOM 1425 O O . MET A 1 186 ? -17.632 -6.132 15.834 1.00 94.50 186 MET A O 1
ATOM 1429 N N . ILE A 1 187 ? -15.592 -6.269 14.888 1.00 94.88 187 ILE A N 1
ATOM 1430 C CA . ILE A 1 187 ? -14.888 -6.680 16.106 1.00 94.88 187 ILE A CA 1
ATOM 1431 C C . ILE A 1 187 ? -13.554 -5.961 16.299 1.00 94.88 187 ILE A C 1
ATOM 1433 O O . ILE A 1 187 ? -12.858 -5.602 15.350 1.00 94.88 187 ILE A O 1
ATOM 1437 N N . TRP A 1 188 ? -13.139 -5.873 17.561 1.00 94.25 188 TRP A N 1
ATOM 1438 C CA . TRP A 1 188 ? -11.750 -5.661 17.955 1.00 94.25 188 TRP A CA 1
ATOM 1439 C C . TRP A 1 188 ? -11.209 -6.937 18.594 1.00 94.25 188 TRP A C 1
ATOM 1441 O O . TRP A 1 188 ? -11.327 -7.133 19.805 1.00 94.25 188 TRP A O 1
ATOM 1451 N N . ALA A 1 189 ? -10.589 -7.801 17.785 1.00 89.62 189 ALA A N 1
ATOM 1452 C CA . ALA A 1 189 ? -10.156 -9.131 18.217 1.00 89.62 189 ALA A CA 1
ATOM 1453 C C . ALA A 1 189 ? -9.208 -9.112 19.428 1.00 89.62 189 ALA A C 1
ATOM 1455 O O . ALA A 1 189 ? -9.377 -9.890 20.363 1.00 89.62 189 ALA A O 1
ATOM 1456 N N . ALA A 1 190 ? -8.255 -8.174 19.463 1.00 87.50 190 ALA A N 1
ATOM 1457 C CA . ALA A 1 190 ? -7.303 -8.054 20.569 1.00 87.50 190 ALA A CA 1
ATOM 1458 C C . ALA A 1 190 ? -7.959 -7.664 21.908 1.00 87.50 190 ALA A C 1
ATOM 1460 O O . ALA A 1 190 ? -7.453 -8.036 22.963 1.00 87.50 190 ALA A O 1
ATOM 1461 N N . ALA A 1 191 ? -9.068 -6.919 21.865 1.00 88.88 191 ALA A N 1
ATOM 1462 C CA . ALA A 1 191 ? -9.820 -6.496 23.047 1.00 88.88 191 ALA A CA 1
ATOM 1463 C C . ALA A 1 191 ? -11.023 -7.409 23.347 1.00 88.88 191 ALA A C 1
ATOM 1465 O O . ALA A 1 191 ? -11.720 -7.186 24.333 1.00 88.88 191 ALA A O 1
ATOM 1466 N N . GLN A 1 192 ? -11.279 -8.412 22.496 1.00 92.81 192 GLN A N 1
ATOM 1467 C CA . GLN A 1 192 ? -12.461 -9.275 22.535 1.00 92.81 192 GLN A CA 1
ATOM 1468 C C . GLN A 1 192 ? -13.774 -8.481 22.629 1.00 92.81 192 GLN A C 1
ATOM 1470 O O . GLN A 1 192 ? -14.658 -8.804 23.420 1.00 92.81 192 GLN A O 1
ATOM 1475 N N . VAL A 1 193 ? -13.905 -7.423 21.825 1.00 94.88 193 VAL A N 1
ATOM 1476 C CA . VAL A 1 193 ? -15.132 -6.614 21.736 1.00 94.88 193 VAL A CA 1
ATOM 1477 C C . VAL A 1 193 ? -15.812 -6.877 20.399 1.00 94.88 193 VAL A C 1
ATOM 1479 O O . VAL A 1 193 ? -15.159 -6.765 19.363 1.00 94.88 193 VAL A O 1
ATOM 1482 N N . ALA A 1 194 ? -17.106 -7.188 20.422 1.00 95.12 194 ALA A N 1
ATOM 1483 C CA . ALA A 1 194 ? -17.941 -7.373 19.239 1.00 95.12 194 ALA A CA 1
ATOM 1484 C C . ALA A 1 194 ? -19.101 -6.374 19.243 1.00 95.12 194 ALA A C 1
ATOM 1486 O O . ALA A 1 194 ? -19.744 -6.175 20.275 1.00 95.12 194 ALA A O 1
ATOM 1487 N N . VAL A 1 195 ? -19.373 -5.751 18.098 1.00 94.69 195 VAL A N 1
ATOM 1488 C CA . VAL A 1 195 ? -20.529 -4.869 17.905 1.00 94.69 195 VAL A CA 1
ATOM 1489 C C . VAL A 1 195 ? -21.516 -5.565 16.984 1.00 94.69 195 VAL A C 1
ATOM 1491 O O . VAL A 1 195 ? -21.159 -5.989 15.885 1.00 94.69 195 VAL A O 1
ATOM 1494 N N . LEU A 1 196 ? -22.754 -5.674 17.448 1.00 94.44 196 LEU A N 1
ATOM 1495 C CA . LEU A 1 196 ? -23.847 -6.340 16.757 1.00 94.44 196 LEU A CA 1
ATOM 1496 C C . LEU A 1 196 ? -24.918 -5.330 16.371 1.00 94.44 196 LEU A C 1
ATOM 1498 O O . LEU A 1 196 ? -25.219 -4.395 17.122 1.00 94.44 196 LEU A O 1
ATOM 1502 N N . ARG A 1 197 ? -25.525 -5.559 15.211 1.00 92.75 197 ARG A N 1
ATOM 1503 C CA . ARG A 1 197 ? -26.740 -4.865 14.804 1.00 92.75 197 ARG A CA 1
ATOM 1504 C C . ARG A 1 197 ? -27.962 -5.410 15.562 1.00 92.75 197 ARG A C 1
ATOM 1506 O O . ARG A 1 197 ? -27.912 -6.520 16.098 1.00 92.75 197 ARG A O 1
ATOM 1513 N N . PRO A 1 198 ? -29.083 -4.672 15.580 1.00 90.56 198 PRO A N 1
ATOM 1514 C CA . PRO A 1 198 ? -30.323 -5.119 16.216 1.00 90.56 198 PRO A CA 1
ATOM 1515 C C . PRO A 1 198 ? -30.829 -6.471 15.702 1.00 90.56 198 PRO A C 1
ATOM 1517 O O . PRO A 1 198 ? -31.356 -7.266 16.476 1.00 90.56 198 PRO A O 1
ATOM 1520 N N . ASP A 1 199 ? -30.647 -6.747 14.406 1.00 90.25 199 ASP A N 1
ATOM 1521 C CA . ASP A 1 199 ? -31.036 -8.004 13.758 1.00 90.25 199 ASP A CA 1
ATOM 1522 C C . ASP A 1 199 ? -30.161 -9.201 14.162 1.00 90.25 199 ASP A C 1
ATOM 1524 O O . ASP A 1 199 ? -30.566 -10.333 13.930 1.00 90.25 199 ASP A O 1
ATOM 1528 N N . GLN A 1 200 ? -29.015 -8.959 14.806 1.00 89.62 200 GLN A N 1
ATOM 1529 C CA . GLN A 1 200 ? -28.065 -9.970 15.293 1.00 89.62 200 GLN A CA 1
ATOM 1530 C C . GLN A 1 200 ? -28.164 -10.177 16.820 1.00 89.62 200 GLN A C 1
ATOM 1532 O O . GLN A 1 200 ? -27.284 -10.761 17.452 1.00 89.62 200 GLN A O 1
ATOM 1537 N N . ALA A 1 201 ? -29.211 -9.661 17.471 1.00 88.88 201 ALA A N 1
ATOM 1538 C CA . ALA A 1 201 ? -29.347 -9.741 18.928 1.00 88.88 201 ALA A CA 1
ATOM 1539 C C . ALA A 1 201 ? -29.530 -11.181 19.461 1.00 88.88 201 ALA A C 1
ATOM 1541 O O . ALA A 1 201 ? -29.320 -11.440 20.648 1.00 88.88 201 ALA A O 1
ATOM 1542 N N . ASP A 1 202 ? -29.918 -12.127 18.608 1.00 91.00 202 ASP A N 1
ATOM 1543 C CA . ASP A 1 202 ? -30.086 -13.542 18.939 1.00 91.00 202 ASP A CA 1
ATOM 1544 C C . ASP A 1 202 ? -28.750 -14.279 19.128 1.00 91.00 202 ASP A C 1
ATOM 1546 O O . ASP A 1 202 ? -28.671 -15.198 19.947 1.00 91.00 202 ASP A O 1
ATOM 1550 N N . VAL A 1 203 ? -27.679 -13.828 18.468 1.00 90.75 203 VAL A N 1
ATOM 1551 C CA . VAL A 1 203 ? -26.342 -14.446 18.547 1.00 90.75 203 VAL A CA 1
ATOM 1552 C C . VAL A 1 203 ? -25.448 -13.886 19.665 1.00 90.75 203 VAL A C 1
ATOM 1554 O O . VAL A 1 203 ? -24.301 -14.304 19.829 1.00 90.75 203 VAL A O 1
ATOM 1557 N N . VAL A 1 204 ? -25.968 -12.995 20.519 1.00 91.81 204 VAL A N 1
ATOM 1558 C CA . VAL A 1 204 ? -25.244 -12.414 21.674 1.00 91.81 204 VAL A CA 1
ATOM 1559 C C . VAL A 1 204 ? -24.675 -13.485 22.607 1.00 91.81 204 VAL A C 1
ATOM 1561 O O . VAL A 1 204 ? -23.571 -13.335 23.144 1.00 91.81 204 VAL A O 1
ATOM 1564 N N . GLN A 1 205 ? -25.430 -14.565 22.827 1.00 91.25 205 GLN A N 1
ATOM 1565 C CA . GLN A 1 205 ? -25.016 -15.638 23.731 1.00 91.25 205 GLN A CA 1
ATOM 1566 C C . GLN A 1 205 ? -23.804 -16.403 23.196 1.00 91.25 205 GLN A C 1
ATOM 1568 O O . GLN A 1 205 ? -22.938 -16.754 23.992 1.00 91.25 205 GLN A O 1
ATOM 1573 N N . GLU A 1 206 ? -23.704 -16.594 21.879 1.00 92.06 206 GLU A N 1
ATOM 1574 C CA . GLU A 1 206 ? -22.582 -17.294 21.239 1.00 92.06 206 GLU A CA 1
ATOM 1575 C C . GLU A 1 206 ? -21.273 -16.516 21.419 1.00 92.06 206 GLU A C 1
ATOM 1577 O O . GLU A 1 206 ? -20.263 -17.065 21.862 1.00 92.06 206 GLU A O 1
ATOM 1582 N N . TRP A 1 207 ? -21.311 -15.201 21.193 1.00 93.69 207 TRP A N 1
ATOM 1583 C CA . TRP A 1 207 ? -20.169 -14.319 21.439 1.00 93.69 207 TRP A CA 1
ATOM 1584 C C . TRP A 1 207 ? -19.782 -14.275 22.926 1.00 93.69 207 TRP A C 1
ATOM 1586 O O . TRP A 1 207 ? -18.612 -14.434 23.284 1.00 93.69 207 TRP A O 1
ATOM 1596 N N . THR A 1 208 ? -20.764 -14.115 23.818 1.00 92.38 208 THR A N 1
ATOM 1597 C CA . THR A 1 208 ? -20.515 -14.022 25.268 1.00 92.38 208 THR A CA 1
ATOM 1598 C C . THR A 1 208 ? -19.966 -15.336 25.837 1.00 92.38 208 THR A C 1
ATOM 1600 O O . THR A 1 208 ? -19.096 -15.315 26.708 1.00 92.38 208 THR A O 1
ATOM 1603 N N . ALA A 1 209 ? -20.423 -16.488 25.334 1.00 90.12 209 ALA A N 1
ATOM 1604 C CA . ALA A 1 209 ? -19.921 -17.804 25.731 1.00 90.12 209 ALA A CA 1
ATOM 1605 C C . ALA A 1 209 ? -18.432 -17.990 25.394 1.00 90.12 209 ALA A C 1
ATOM 1607 O O . ALA A 1 209 ? -17.720 -18.678 26.125 1.00 90.12 209 ALA A O 1
ATOM 1608 N N . GLN A 1 210 ? -17.950 -17.328 24.338 1.00 89.38 210 GLN A N 1
ATOM 1609 C CA . GLN A 1 210 ? -16.535 -17.288 23.962 1.00 89.38 210 GLN A CA 1
ATOM 1610 C C . GLN A 1 210 ? -15.742 -16.158 24.654 1.00 89.38 210 GLN A C 1
ATOM 1612 O O . GLN A 1 210 ? -14.589 -15.900 24.310 1.00 89.38 210 GLN A O 1
ATOM 1617 N N . GLY A 1 211 ? -16.334 -15.489 25.650 1.00 91.12 211 GLY A N 1
ATOM 1618 C CA . GLY A 1 211 ? -15.672 -14.471 26.470 1.00 91.12 211 GLY A CA 1
ATOM 1619 C C . GLY A 1 211 ? -15.629 -13.073 25.852 1.00 91.12 211 GLY A C 1
ATOM 1620 O O . GLY A 1 211 ? -14.891 -12.223 26.347 1.00 91.12 211 GLY A O 1
ATOM 1621 N N . TRP A 1 212 ? -16.403 -12.818 24.796 1.00 94.62 212 TRP A N 1
ATOM 1622 C CA . TRP A 1 212 ? -16.448 -11.505 24.160 1.00 94.62 212 TRP A CA 1
ATOM 1623 C C . TRP A 1 212 ? -17.359 -10.537 24.911 1.00 94.62 212 TRP A C 1
ATOM 1625 O O . TRP A 1 212 ? -18.418 -10.900 25.424 1.00 94.62 212 TRP A O 1
ATOM 1635 N N . THR A 1 213 ? -16.962 -9.268 24.923 1.00 94.25 213 THR A N 1
ATOM 1636 C CA . THR A 1 213 ? -17.824 -8.156 25.319 1.00 94.25 213 THR A CA 1
ATOM 1637 C C . THR A 1 213 ? -18.678 -7.757 24.125 1.00 94.25 213 THR A C 1
ATOM 1639 O O . THR A 1 213 ? -18.158 -7.269 23.123 1.00 94.25 213 THR A O 1
ATOM 1642 N N . VAL A 1 214 ? -19.989 -7.955 24.235 1.00 94.25 214 VAL A N 1
ATOM 1643 C CA . VAL A 1 214 ? -20.934 -7.715 23.140 1.00 94.25 214 VAL A CA 1
ATOM 1644 C C . VAL A 1 214 ? -21.645 -6.378 23.321 1.00 94.25 214 VAL A C 1
ATOM 1646 O O . VAL A 1 214 ? -22.221 -6.109 24.377 1.00 94.25 214 VAL A O 1
ATOM 1649 N N . LEU A 1 215 ? -21.629 -5.551 22.278 1.00 94.06 215 LEU A N 1
ATOM 1650 C CA . LEU A 1 215 ? -22.320 -4.267 22.201 1.00 94.06 215 LEU A CA 1
ATOM 1651 C C . LEU A 1 215 ? -23.439 -4.366 21.165 1.00 94.06 215 LEU A C 1
ATOM 1653 O O . LEU A 1 215 ? -23.166 -4.451 19.974 1.00 94.06 215 LEU A O 1
ATOM 1657 N N . CYS A 1 216 ? -24.692 -4.364 21.612 1.00 93.31 216 CYS A N 1
ATOM 1658 C CA . CYS A 1 216 ? -25.847 -4.367 20.714 1.00 93.31 216 CYS A CA 1
ATOM 1659 C C . CYS A 1 216 ? -26.314 -2.941 20.453 1.00 93.31 216 CYS A C 1
ATOM 1661 O O . CYS A 1 216 ? -26.633 -2.204 21.393 1.00 93.31 216 CYS A O 1
ATOM 1663 N N . LEU A 1 217 ? -26.352 -2.577 19.177 1.00 93.44 217 LEU A N 1
ATOM 1664 C CA . LEU A 1 217 ? -26.854 -1.292 18.723 1.00 93.44 217 LEU A CA 1
ATOM 1665 C C . LEU A 1 217 ? -28.390 -1.239 18.767 1.00 93.44 217 LEU A C 1
ATOM 1667 O O . LEU A 1 217 ? -29.062 -2.271 18.796 1.00 93.44 217 LEU A O 1
ATOM 1671 N N . ASP A 1 218 ? -28.938 -0.028 18.784 1.00 91.69 218 ASP A N 1
ATOM 1672 C CA . ASP A 1 218 ? -30.358 0.257 18.579 1.00 91.69 218 ASP A CA 1
ATOM 1673 C C . ASP A 1 218 ? -30.738 0.239 17.088 1.00 91.69 218 ASP A C 1
ATOM 1675 O O . ASP A 1 218 ? -29.875 0.145 16.215 1.00 91.69 218 ASP A O 1
ATOM 1679 N N . GLU A 1 219 ? -32.039 0.319 16.788 1.00 88.62 219 GLU A N 1
ATOM 1680 C CA . GLU A 1 219 ? -32.563 0.304 15.407 1.00 88.62 219 GLU A CA 1
ATOM 1681 C C . GLU A 1 219 ? -31.950 1.395 14.519 1.00 88.62 219 GLU A C 1
ATOM 1683 O O . GLU A 1 219 ? -31.727 1.170 13.330 1.00 88.62 219 GLU A O 1
ATOM 1688 N N . ASP A 1 220 ? -31.611 2.541 15.112 1.00 87.31 220 ASP A N 1
ATOM 1689 C CA . ASP A 1 220 ? -31.003 3.677 14.421 1.00 87.31 220 ASP A CA 1
ATOM 1690 C C . ASP A 1 220 ? -29.470 3.568 14.291 1.00 87.31 220 ASP A C 1
ATOM 1692 O O . ASP A 1 220 ? -28.844 4.410 13.644 1.00 87.31 220 ASP A O 1
ATOM 1696 N N . LEU A 1 221 ? -28.847 2.539 14.881 1.00 88.88 221 LEU A N 1
ATOM 1697 C CA . LEU A 1 221 ? -27.395 2.315 14.907 1.00 88.88 221 LEU A CA 1
ATOM 1698 C C . LEU A 1 221 ? -26.605 3.481 15.530 1.00 88.88 221 LEU A C 1
ATOM 1700 O O . LEU A 1 221 ? -25.462 3.753 15.161 1.00 88.88 221 LEU A O 1
ATOM 1704 N N . THR A 1 222 ? -27.207 4.191 16.481 1.00 86.75 222 THR A N 1
ATOM 1705 C CA . THR A 1 222 ? -26.602 5.355 17.143 1.00 86.75 222 THR A CA 1
ATOM 1706 C C . THR A 1 222 ? -26.304 5.118 18.618 1.00 86.75 222 THR A C 1
ATOM 1708 O O . THR A 1 222 ? -25.417 5.770 19.181 1.00 86.75 222 THR A O 1
ATOM 1711 N N . GLN A 1 223 ? -26.996 4.176 19.258 1.00 88.75 223 GLN A N 1
ATOM 1712 C CA . GLN A 1 223 ? -26.885 3.938 20.690 1.00 88.75 223 GLN A CA 1
ATOM 1713 C C . GLN A 1 223 ? -26.667 2.467 21.016 1.00 88.75 223 GLN A C 1
ATOM 1715 O O . GLN A 1 223 ? -27.162 1.573 20.349 1.00 88.75 223 GLN A O 1
ATOM 1720 N N . CYS A 1 224 ? -25.957 2.223 22.112 1.00 87.75 224 CYS A N 1
ATOM 1721 C CA . CYS A 1 224 ? -25.887 0.938 22.789 1.00 87.75 224 CYS A CA 1
ATOM 1722 C C . CYS A 1 224 ? -26.277 1.175 24.252 1.00 87.75 224 CYS A C 1
ATOM 1724 O O . CYS A 1 224 ? -25.673 2.006 24.932 1.00 87.75 224 CYS A O 1
ATOM 1726 N N . ALA A 1 225 ? -27.297 0.469 24.747 1.00 81.44 225 ALA A N 1
ATOM 1727 C CA . ALA A 1 225 ? -27.793 0.608 26.123 1.00 81.44 225 ALA A CA 1
ATOM 1728 C C . ALA A 1 225 ? -28.065 2.076 26.549 1.00 81.44 225 ALA A C 1
ATOM 1730 O O . ALA A 1 225 ? -27.621 2.517 27.613 1.00 81.44 225 ALA A O 1
ATOM 1731 N N . ALA A 1 226 ? -28.784 2.831 25.704 1.00 81.38 226 ALA A N 1
ATOM 1732 C CA . ALA A 1 226 ? -29.161 4.241 25.904 1.00 81.38 226 ALA A CA 1
ATOM 1733 C C . ALA A 1 226 ? -27.986 5.241 26.0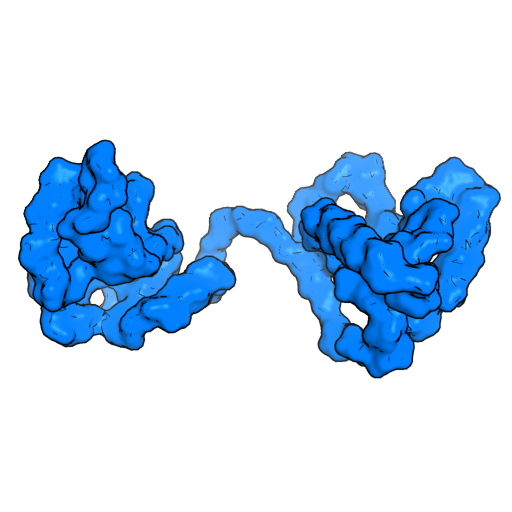19 1.00 81.38 226 ALA A C 1
ATOM 1735 O O . ALA A 1 226 ? -28.150 6.357 26.513 1.00 81.38 226 ALA A O 1
ATOM 1736 N N . GLN A 1 227 ? -26.791 4.853 25.572 1.00 86.50 227 GLN A N 1
ATOM 1737 C CA . GLN A 1 227 ? -25.621 5.723 25.439 1.00 86.50 227 GLN A CA 1
ATOM 1738 C C . GLN A 1 227 ? -25.124 5.689 23.996 1.00 86.50 227 GLN A C 1
ATOM 1740 O O . GLN A 1 227 ? -25.290 4.677 23.324 1.00 86.50 227 GLN A O 1
ATOM 1745 N N . SER A 1 228 ? -24.479 6.762 23.526 1.00 89.12 228 SER A N 1
ATOM 1746 C CA . SER A 1 228 ? -23.844 6.785 22.200 1.00 89.12 228 SER A CA 1
ATOM 1747 C C . SER A 1 228 ? -22.918 5.581 22.044 1.00 89.12 228 SER A C 1
ATOM 1749 O O . SER A 1 228 ? -22.067 5.345 22.912 1.00 89.12 228 SER A O 1
ATOM 1751 N N . TRP A 1 229 ? -23.099 4.802 20.979 1.00 92.25 229 TRP A N 1
ATOM 1752 C CA . TRP A 1 229 ? -22.431 3.509 20.842 1.00 92.25 229 TRP A CA 1
ATOM 1753 C C . TRP A 1 229 ? -20.904 3.640 20.899 1.00 92.25 229 TRP A C 1
ATOM 1755 O O . TRP A 1 229 ? -20.235 2.826 21.534 1.00 92.25 229 TRP A O 1
ATOM 1765 N N . GLU A 1 230 ? -20.348 4.718 20.343 1.00 90.31 230 GLU A N 1
ATOM 1766 C CA . GLU A 1 230 ? -18.914 4.981 20.327 1.00 90.31 230 GLU A CA 1
ATOM 1767 C C . GLU A 1 230 ? -18.346 5.220 21.731 1.00 90.31 230 GLU A C 1
ATOM 1769 O O . GLU A 1 230 ? -17.190 4.899 21.989 1.00 90.31 230 GLU A O 1
ATOM 1774 N N . LYS A 1 231 ? -19.152 5.727 22.675 1.00 88.88 231 LYS A N 1
ATOM 1775 C CA . LYS A 1 231 ? -18.734 5.894 24.077 1.00 88.88 231 LYS A CA 1
ATOM 1776 C C . LYS A 1 231 ? -18.657 4.549 24.782 1.00 88.88 231 LYS A C 1
ATOM 1778 O O . LYS A 1 231 ? -17.729 4.304 25.553 1.00 88.88 231 LYS A O 1
ATOM 1783 N N . VAL A 1 232 ? -19.629 3.680 24.513 1.00 90.88 232 VAL A N 1
ATOM 1784 C CA . VAL A 1 232 ? -19.652 2.326 25.071 1.00 90.88 232 VAL A CA 1
ATOM 1785 C C . VAL A 1 232 ? -18.497 1.505 24.496 1.00 90.88 232 VAL A C 1
ATOM 1787 O O . VAL A 1 232 ? -17.769 0.872 25.260 1.00 90.88 232 VAL A O 1
ATOM 1790 N N . ALA A 1 233 ? -18.259 1.606 23.185 1.00 90.44 233 ALA A N 1
ATOM 1791 C CA . ALA A 1 233 ? -17.121 0.993 22.510 1.00 90.44 233 ALA A CA 1
ATOM 1792 C C . ALA A 1 233 ? -15.785 1.519 23.050 1.00 90.44 233 ALA A C 1
ATOM 1794 O O . ALA A 1 233 ? -14.936 0.725 23.439 1.00 90.44 233 ALA A O 1
ATOM 1795 N N . ALA A 1 234 ? -15.612 2.838 23.182 1.00 89.12 234 ALA A N 1
ATOM 1796 C CA . ALA A 1 234 ? -14.392 3.415 23.746 1.00 89.12 234 ALA A CA 1
ATOM 1797 C C . ALA A 1 234 ? -14.112 2.890 25.155 1.00 89.12 234 ALA A C 1
ATOM 1799 O O . ALA A 1 234 ? -12.998 2.457 25.437 1.00 89.12 234 ALA A O 1
ATOM 1800 N N . LYS A 1 235 ? -15.133 2.839 26.018 1.00 89.38 235 LYS A N 1
ATOM 1801 C CA . LYS A 1 235 ? -15.001 2.282 27.366 1.00 89.38 235 LYS A CA 1
ATOM 1802 C C . LYS A 1 235 ? -14.598 0.805 27.342 1.00 89.38 235 LYS A C 1
ATOM 1804 O O . LYS A 1 235 ? -13.741 0.415 28.132 1.00 89.38 235 LYS A O 1
ATOM 1809 N N . ALA A 1 236 ? -15.185 0.002 26.453 1.00 88.19 236 ALA A N 1
ATOM 1810 C CA . ALA A 1 236 ? -14.829 -1.409 26.288 1.00 88.19 236 ALA A CA 1
ATOM 1811 C C . ALA A 1 236 ? -13.383 -1.590 25.785 1.00 88.19 236 ALA A C 1
ATOM 1813 O O . ALA A 1 236 ? -12.705 -2.529 26.187 1.00 88.19 236 ALA A O 1
ATOM 1814 N N . LEU A 1 237 ? -12.886 -0.650 24.978 1.00 87.06 237 LEU A N 1
ATOM 1815 C CA . LEU A 1 237 ? -11.511 -0.615 24.473 1.00 87.06 237 LEU A CA 1
ATOM 1816 C C . LEU A 1 237 ? -10.505 0.032 25.444 1.00 87.06 237 LEU A C 1
ATOM 1818 O O . LEU A 1 237 ? -9.318 0.104 25.133 1.00 87.06 237 LEU A O 1
ATOM 1822 N N . GLY A 1 238 ? -10.949 0.519 26.609 1.00 85.25 238 GLY A N 1
ATOM 1823 C CA . GLY A 1 238 ? -10.091 1.217 27.574 1.00 85.25 238 GLY A CA 1
ATOM 1824 C C . GLY A 1 238 ? -9.684 2.637 27.153 1.00 85.25 238 GLY A C 1
ATOM 1825 O O . GLY A 1 238 ? -8.672 3.153 27.625 1.00 85.25 238 GLY A O 1
ATOM 1826 N N . LEU A 1 239 ? -10.459 3.272 26.271 1.00 85.88 239 LEU A N 1
ATOM 1827 C CA . LEU A 1 239 ? -10.223 4.606 25.719 1.00 85.88 239 LEU A CA 1
ATOM 1828 C C . LEU A 1 239 ? -11.176 5.646 26.321 1.00 85.88 239 LEU A C 1
ATOM 1830 O O . LEU A 1 239 ? -12.293 5.336 26.739 1.00 85.88 239 LEU A O 1
ATOM 1834 N N . THR A 1 240 ? -10.749 6.910 26.307 1.00 79.75 240 THR A N 1
ATOM 1835 C CA . THR A 1 240 ? -11.576 8.055 26.720 1.00 79.75 240 THR A CA 1
ATOM 1836 C C . THR A 1 240 ? -11.854 8.938 25.507 1.00 79.75 240 THR A C 1
ATOM 1838 O O . THR A 1 240 ? -10.918 9.454 24.903 1.00 79.75 240 THR A O 1
ATOM 1841 N N . ILE A 1 241 ? -13.129 9.129 25.157 1.00 74.69 241 ILE A N 1
ATOM 1842 C CA . ILE A 1 241 ? -13.556 10.118 24.156 1.00 74.69 241 ILE A CA 1
ATOM 1843 C C . ILE A 1 241 ? -14.022 11.373 24.907 1.00 74.69 241 ILE A C 1
ATOM 1845 O O . ILE A 1 241 ? -14.922 11.287 25.743 1.00 74.69 241 ILE A O 1
ATOM 1849 N N . GLU A 1 242 ? -13.411 12.528 24.630 1.00 58.69 242 GLU A N 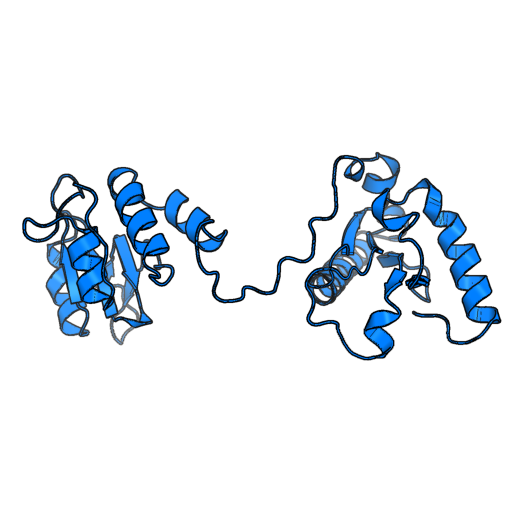1
ATOM 1850 C CA . GLU A 1 242 ? -13.861 13.821 25.165 1.00 58.69 242 GLU A CA 1
ATOM 1851 C C . GLU A 1 242 ? -15.173 14.256 24.490 1.00 58.69 242 GLU A C 1
ATOM 1853 O O . GLU A 1 242 ? -15.348 14.106 23.280 1.00 58.69 242 GLU A O 1
ATOM 1858 N N . ASN A 1 243 ? -16.116 14.779 25.281 1.00 47.81 243 ASN A N 1
ATOM 1859 C CA . ASN A 1 243 ? -17.385 15.296 24.770 1.00 47.81 243 ASN A CA 1
ATOM 1860 C C . ASN A 1 243 ? -17.131 16.514 23.870 1.00 47.81 243 ASN A C 1
ATOM 1862 O O . ASN A 1 243 ? -16.529 17.489 24.314 1.00 47.81 243 ASN A O 1
ATOM 1866 N N . GLN A 1 244 ? -17.690 16.508 22.662 1.00 44.00 244 GLN A N 1
ATOM 1867 C CA . GLN A 1 244 ? -18.232 17.746 22.113 1.00 44.00 244 GLN A CA 1
ATOM 1868 C C . GLN A 1 244 ? -19.726 17.734 22.434 1.00 44.00 244 GLN A C 1
ATOM 1870 O O . GLN A 1 244 ? -20.450 16.860 21.958 1.00 44.00 244 GLN A O 1
ATOM 1875 N N . GLU A 1 245 ? -20.119 18.612 23.361 1.00 33.72 245 GLU A N 1
ATOM 1876 C CA . GLU A 1 245 ? -21.513 19.038 23.541 1.00 33.72 245 GLU A CA 1
ATOM 1877 C C . GLU A 1 245 ? -22.064 19.663 22.254 1.00 33.72 245 GLU A C 1
ATOM 1879 O O . GLU A 1 245 ? -21.280 20.338 21.542 1.00 33.72 245 GLU A O 1
#

Organism: NCBI:txid1076179

Secondary structure (DSSP, 8-state):
----SHHHHHHHHHHHHHHTTTS-HHHH---SSEEEEE-SS--SEEEEEEEEGGGBTB--SSTT----EEEEE-GGG-SSHHHHHHHHHHHHHHHHHHTTSTTEEEEEHHHHHTTTTTT--PPP---S-----SS---HHHHHHHHHS-GGGHHHHHHHHHTTPPPPEES-EEEPTTS-EEEE-SEEEGGGTEEEE-GGGGGGHHHHHHTT-EEEEBPTTSSEETTEEHHHHHHHHTT--PPP--

pLDDT: mean 84.67, std 12.94, range [33.72, 95.88]

Foldseek 3Di:
DFDPDPVSQVVLVVVLVVCLVLDAPCFNDVDPQWTWDKDPDDAQWIKGGTDGNVCVVPDDLDLADAGAIETEGEQVRQPDPVSSVVSVVVSVVVCVVCVQGFNYYYYYPVCSVVVVCHPDDTDGRPNPDDVDQDDDDDPLLVVLLVLADPLCNVLSVLCVRQPDDRWDAFDFDADPVRHGQATARIDDVVLLETEHEPVRPVCPVVSVVVVHHYFYADNSRQDTPPHGSSCVVCVSRVTDGDDDD